Protein AF-A0A2N0PS61-F1 (afdb_monomer)

Structure (mmCIF, N/CA/C/O backbone):
data_AF-A0A2N0PS61-F1
#
_entry.id   AF-A0A2N0PS61-F1
#
loop_
_atom_site.group_PDB
_atom_site.id
_atom_site.type_symbol
_atom_site.label_atom_id
_atom_site.label_alt_id
_atom_site.label_comp_id
_atom_site.label_asym_id
_atom_site.label_entity_id
_atom_site.label_seq_id
_atom_site.pdbx_PDB_ins_code
_atom_site.Cartn_x
_atom_site.Cartn_y
_atom_site.Cartn_z
_atom_site.occupancy
_atom_site.B_iso_or_equiv
_atom_site.auth_seq_id
_atom_site.auth_comp_id
_atom_site.auth_asym_id
_atom_site.auth_atom_id
_atom_site.pdbx_PDB_model_num
ATOM 1 N N . ASN A 1 1 ? 17.800 32.903 -71.560 1.00 36.50 1 ASN A N 1
ATOM 2 C CA . ASN A 1 1 ? 17.646 31.641 -70.804 1.00 36.50 1 ASN A CA 1
ATOM 3 C C . ASN A 1 1 ? 17.093 31.991 -69.432 1.00 36.50 1 ASN A C 1
ATOM 5 O O . ASN A 1 1 ? 17.845 32.400 -68.563 1.00 36.50 1 ASN A O 1
ATOM 9 N N . GLU A 1 2 ? 15.787 32.247 -69.338 1.00 34.91 2 GLU A N 1
ATOM 10 C CA . GLU A 1 2 ? 14.720 31.239 -69.141 1.00 34.91 2 GLU A CA 1
ATOM 11 C C . GLU A 1 2 ? 14.831 30.586 -67.753 1.00 34.91 2 GLU A C 1
ATOM 13 O O . GLU A 1 2 ? 15.779 29.867 -67.477 1.00 34.91 2 GLU A O 1
ATOM 18 N N . ASN A 1 3 ? 14.054 31.052 -66.771 1.00 34.84 3 ASN A N 1
ATOM 19 C CA . ASN A 1 3 ? 12.651 30.718 -66.453 1.00 34.84 3 ASN A CA 1
ATOM 20 C C . ASN A 1 3 ? 12.534 29.527 -65.489 1.00 34.84 3 ASN A C 1
ATOM 22 O O . ASN A 1 3 ? 12.960 28.422 -65.799 1.00 34.84 3 ASN A O 1
ATOM 26 N N . GLY A 1 4 ? 11.877 29.745 -64.339 1.00 33.12 4 GLY A N 1
ATOM 27 C CA . GLY A 1 4 ? 11.537 28.645 -63.432 1.00 33.12 4 GLY A CA 1
ATOM 28 C C . GLY A 1 4 ? 10.991 28.990 -62.042 1.00 33.12 4 GLY A C 1
ATOM 29 O O . GLY A 1 4 ? 11.374 28.341 -61.077 1.00 33.12 4 GLY A O 1
ATOM 30 N N . LYS A 1 5 ? 10.080 29.965 -61.891 1.00 44.09 5 LYS A N 1
ATOM 31 C CA . LYS A 1 5 ? 9.207 30.039 -60.697 1.00 44.09 5 LYS A CA 1
ATOM 32 C C . LYS A 1 5 ? 8.202 28.880 -60.734 1.00 44.09 5 LYS A C 1
ATOM 34 O O . LYS A 1 5 ? 7.426 28.822 -61.682 1.00 44.09 5 LYS A O 1
ATOM 39 N N . LYS A 1 6 ? 8.088 28.086 -59.661 1.00 39.78 6 LYS A N 1
ATOM 40 C CA . LYS A 1 6 ? 6.808 27.478 -59.235 1.00 39.78 6 LYS A CA 1
ATOM 41 C C . LYS A 1 6 ? 6.692 27.448 -57.710 1.00 39.78 6 LYS A C 1
ATOM 43 O O . LYS A 1 6 ? 7.312 26.646 -57.024 1.00 39.78 6 LYS A O 1
ATOM 48 N N . GLN A 1 7 ? 5.843 28.340 -57.204 1.00 42.97 7 GLN A N 1
ATOM 49 C CA . GLN A 1 7 ? 5.116 28.148 -55.953 1.00 42.97 7 GLN A CA 1
ATOM 50 C C . GLN A 1 7 ? 4.183 26.935 -56.098 1.00 42.97 7 GLN A C 1
ATOM 52 O O . GLN A 1 7 ? 3.586 26.753 -57.156 1.00 42.97 7 GLN A O 1
ATOM 57 N N . SER A 1 8 ? 3.998 26.159 -55.031 1.00 34.16 8 SER A N 1
ATOM 58 C CA . SER A 1 8 ? 2.686 25.744 -54.495 1.00 34.16 8 SER A CA 1
ATOM 59 C C . SER A 1 8 ? 2.826 24.463 -53.678 1.00 34.16 8 SER A C 1
ATOM 61 O O . SER A 1 8 ? 3.272 23.423 -54.145 1.00 34.16 8 SER A O 1
ATOM 63 N N . GLY A 1 9 ? 2.440 24.566 -52.412 1.00 32.22 9 GLY A N 1
ATOM 64 C CA . GLY A 1 9 ? 2.460 23.446 -51.486 1.00 32.22 9 GLY A CA 1
ATOM 65 C C . GLY A 1 9 ? 2.005 23.815 -50.083 1.00 32.22 9 GLY A C 1
ATOM 66 O O . GLY A 1 9 ? 2.448 23.201 -49.122 1.00 32.22 9 GLY A O 1
ATOM 67 N N . LYS A 1 10 ? 1.107 24.803 -49.935 1.00 44.25 10 LYS A N 1
ATOM 68 C CA . LYS A 1 10 ? 0.240 24.834 -48.754 1.00 44.25 10 LYS A CA 1
ATOM 69 C C . LYS A 1 10 ? -0.606 23.561 -48.807 1.00 44.25 10 LYS A C 1
ATOM 71 O O . LYS A 1 10 ? -1.610 23.524 -49.507 1.00 44.25 10 LYS A O 1
ATOM 76 N N . ARG A 1 11 ? -0.237 22.547 -48.031 1.00 41.34 11 ARG A N 1
ATOM 77 C CA . ARG A 1 11 ? -1.232 21.681 -47.401 1.00 41.34 11 ARG A CA 1
ATOM 78 C C . ARG A 1 11 ? -1.297 22.070 -45.936 1.00 41.34 11 ARG A C 1
ATOM 80 O O . ARG A 1 11 ? -0.552 21.573 -45.103 1.00 41.34 11 ARG A O 1
ATOM 87 N N . LYS A 1 12 ? -2.224 22.984 -45.643 1.00 48.66 12 LYS A N 1
ATOM 88 C CA . LYS A 1 12 ? -2.985 22.874 -44.405 1.00 48.66 12 LYS A CA 1
ATOM 89 C C . LYS A 1 12 ? -3.780 21.576 -44.539 1.00 48.66 12 LYS A C 1
ATOM 91 O O . LYS A 1 12 ? -4.750 21.544 -45.287 1.00 48.66 12 LYS A O 1
ATOM 96 N N . VAL A 1 13 ? -3.352 20.520 -43.862 1.00 37.44 13 VAL A N 1
ATOM 97 C CA . VAL A 1 13 ? -4.312 19.557 -43.328 1.00 37.44 13 VAL A CA 1
ATOM 98 C C . VAL A 1 13 ? -4.391 19.897 -41.858 1.00 37.44 13 VAL A C 1
ATOM 100 O O . VAL A 1 13 ? -3.500 19.597 -41.069 1.00 37.44 13 VAL A O 1
ATOM 103 N N . SER A 1 14 ? -5.419 20.677 -41.553 1.00 46.84 14 SER A N 1
ATOM 104 C CA . SER A 1 14 ? -5.919 20.866 -40.211 1.00 46.84 14 SER A CA 1
ATOM 105 C C . SER A 1 14 ? -6.265 19.492 -39.659 1.00 46.84 14 SER A C 1
ATOM 107 O O . SER A 1 14 ? -7.338 18.971 -39.931 1.00 46.84 14 SER A O 1
ATOM 109 N N . GLU A 1 15 ? -5.381 18.915 -38.867 1.00 36.50 15 GLU A N 1
ATOM 110 C CA . GLU A 1 15 ? -5.852 18.115 -37.758 1.00 36.50 15 GLU A CA 1
ATOM 111 C C . GLU A 1 15 ? -5.516 18.945 -36.541 1.00 36.50 15 GLU A C 1
ATOM 113 O O . GLU A 1 15 ? -4.374 19.018 -36.087 1.00 36.50 15 GLU A O 1
ATOM 118 N N . LEU A 1 16 ? -6.526 19.699 -36.108 1.00 41.91 16 LEU A N 1
ATOM 119 C CA . LEU A 1 16 ? -6.642 20.144 -34.737 1.00 41.91 16 LEU A CA 1
ATOM 120 C C . LEU A 1 16 ? -6.293 18.931 -33.878 1.00 41.91 16 LEU A C 1
ATOM 122 O O . LEU A 1 16 ? -7.159 18.122 -33.557 1.00 41.91 16 LEU A O 1
ATOM 126 N N . GLN A 1 17 ? -5.028 18.800 -33.483 1.00 45.12 17 GLN A N 1
ATOM 127 C CA . GLN A 1 17 ? -4.713 18.088 -32.269 1.00 45.12 17 GLN A CA 1
ATOM 128 C C . GLN A 1 17 ? -5.250 18.998 -31.183 1.00 45.12 17 GLN A C 1
ATOM 130 O O . GLN A 1 17 ? -4.535 19.774 -30.556 1.00 45.12 17 GLN A O 1
ATOM 135 N N . PHE A 1 18 ? -6.569 18.924 -31.012 1.00 38.56 18 PHE A N 1
ATOM 136 C CA . PHE A 1 18 ? -7.201 19.067 -29.734 1.00 38.56 18 PHE A CA 1
ATOM 137 C C . PHE A 1 18 ? -6.407 18.094 -28.869 1.00 38.56 18 PHE A C 1
ATOM 139 O O . PHE A 1 18 ? -6.659 16.888 -28.855 1.00 38.56 18 PHE A O 1
ATOM 146 N N . THR A 1 19 ? -5.326 18.580 -28.253 1.00 50.41 19 THR A N 1
ATOM 147 C CA . THR A 1 19 ? -4.630 17.883 -27.186 1.00 50.41 19 THR A CA 1
ATOM 148 C C . THR A 1 19 ? -5.626 17.892 -26.055 1.00 50.41 19 THR A C 1
ATOM 150 O O . THR A 1 19 ? -5.555 18.713 -25.147 1.00 50.41 19 THR A O 1
ATOM 153 N N . GLU A 1 20 ? -6.634 17.034 -26.199 1.00 59.78 20 GLU A N 1
ATOM 154 C CA . GLU A 1 20 ? -7.726 16.890 -25.277 1.00 59.78 20 GLU A CA 1
ATOM 155 C C . GLU A 1 20 ? -7.055 16.669 -23.939 1.00 59.78 20 GLU A C 1
ATOM 157 O O . GLU A 1 20 ? -6.213 15.772 -23.785 1.00 59.78 20 GLU A O 1
ATOM 162 N N . ARG A 1 21 ? -7.299 17.581 -23.012 1.00 78.69 21 ARG A N 1
ATOM 163 C CA . ARG A 1 21 ? -6.681 17.502 -21.703 1.00 78.69 21 ARG A CA 1
ATOM 164 C C . ARG A 1 21 ? -7.018 16.126 -21.124 1.00 78.69 21 ARG A C 1
ATOM 166 O O . ARG A 1 21 ? -8.123 15.627 -21.315 1.00 78.69 21 ARG A O 1
ATOM 173 N N . TRP A 1 22 ? -6.038 15.470 -20.503 1.00 90.00 22 TRP A N 1
ATOM 174 C CA . TRP A 1 22 ? -6.288 14.180 -19.860 1.00 90.00 22 TRP A CA 1
ATOM 175 C C . TRP A 1 22 ? -7.386 14.370 -18.816 1.00 90.00 22 TRP A C 1
ATOM 177 O O . TRP A 1 22 ? -7.187 15.143 -17.880 1.00 90.00 22 TRP A O 1
ATOM 187 N N . SER A 1 23 ? -8.524 13.709 -19.020 1.00 90.75 23 SER A N 1
ATOM 188 C CA . SER A 1 23 ? -9.575 13.612 -18.016 1.00 90.75 23 SER A CA 1
ATOM 189 C C . SER A 1 23 ? -9.212 12.544 -16.990 1.00 90.75 23 SER A C 1
ATOM 191 O O . SER A 1 23 ? -8.389 11.656 -17.262 1.00 90.75 23 SER A O 1
ATOM 193 N N . ASP A 1 24 ? -9.832 12.634 -15.820 1.00 89.19 24 ASP A N 1
ATOM 194 C CA . ASP A 1 24 ? -9.655 11.647 -14.759 1.00 89.19 24 ASP A CA 1
ATOM 195 C C . ASP A 1 24 ? -10.166 10.283 -15.232 1.00 89.19 24 ASP A C 1
ATOM 197 O O . ASP A 1 24 ? -9.403 9.330 -15.229 1.00 89.19 24 ASP A O 1
ATOM 201 N N . GLU A 1 25 ? -11.327 10.230 -15.890 1.00 91.69 25 GLU A N 1
ATOM 202 C CA . GLU A 1 25 ? -11.871 8.998 -16.484 1.00 91.69 25 GLU A CA 1
ATOM 203 C C . GLU A 1 25 ? -10.906 8.308 -17.474 1.00 91.69 25 GLU A C 1
ATOM 205 O O . GLU A 1 25 ? -10.744 7.087 -17.472 1.00 91.69 25 GLU A O 1
ATOM 210 N N . LYS A 1 26 ? -10.225 9.078 -18.337 1.00 90.88 26 LYS A N 1
ATOM 211 C CA . LYS A 1 26 ? -9.212 8.524 -19.258 1.00 90.88 26 LYS A CA 1
ATOM 212 C C . LYS A 1 26 ? -7.954 8.086 -18.517 1.00 90.88 26 LYS A C 1
ATOM 214 O O . LYS A 1 26 ? -7.254 7.192 -18.983 1.00 90.88 26 LYS A O 1
ATOM 219 N N . THR A 1 27 ? -7.642 8.738 -17.402 1.00 92.19 27 THR A N 1
ATOM 220 C CA . THR A 1 27 ? -6.523 8.355 -16.542 1.00 92.19 27 THR A CA 1
ATOM 221 C C . THR A 1 27 ? -6.843 7.062 -15.797 1.00 92.19 27 THR A C 1
ATOM 223 O O . THR A 1 27 ? -5.993 6.181 -15.773 1.00 92.19 27 THR A O 1
ATOM 226 N N . ASP A 1 28 ? -8.067 6.896 -15.309 1.00 93.00 28 ASP A N 1
ATOM 227 C CA . ASP A 1 28 ? -8.512 5.689 -14.613 1.00 93.00 28 ASP A CA 1
ATOM 228 C C . ASP A 1 28 ? -8.540 4.493 -15.564 1.00 93.00 28 ASP A C 1
ATOM 230 O O . ASP A 1 28 ? -7.906 3.480 -15.295 1.00 93.00 28 ASP A O 1
ATOM 234 N N . LYS A 1 29 ? -9.130 4.648 -16.758 1.00 93.44 29 LYS A N 1
ATOM 235 C CA . LYS A 1 29 ? -9.103 3.615 -17.813 1.00 93.44 29 LYS A CA 1
ATOM 236 C C . LYS A 1 29 ? -7.683 3.194 -18.197 1.00 93.44 29 LYS A C 1
ATOM 238 O O . LYS A 1 29 ? -7.433 2.022 -18.473 1.00 93.44 29 LYS A O 1
ATOM 243 N N . LEU A 1 30 ? -6.751 4.151 -18.237 1.00 93.88 30 LEU A N 1
ATOM 244 C CA . LEU A 1 30 ? -5.338 3.865 -18.477 1.00 93.88 30 LEU A CA 1
ATOM 245 C C . LEU A 1 30 ? -4.747 3.029 -17.336 1.00 93.88 30 LEU A C 1
ATOM 247 O O . LEU A 1 30 ? -4.048 2.059 -17.611 1.00 93.88 30 LEU A O 1
ATOM 251 N N . LEU A 1 31 ? -4.996 3.416 -16.085 1.00 93.44 31 LEU A N 1
ATOM 252 C CA . LEU A 1 31 ? -4.457 2.733 -14.911 1.00 93.44 31 LEU A CA 1
ATOM 253 C C . LEU A 1 31 ? -5.008 1.310 -14.787 1.00 93.44 31 LEU A C 1
ATOM 255 O O . LEU A 1 31 ? -4.201 0.392 -14.691 1.00 93.44 31 LEU A O 1
ATOM 259 N N . SER A 1 32 ? -6.324 1.117 -14.920 1.00 92.69 32 SER A N 1
ATOM 260 C CA . SER A 1 32 ? -6.950 -0.212 -14.865 1.00 92.69 32 SER A CA 1
ATOM 261 C C . SER A 1 32 ? -6.377 -1.156 -15.921 1.00 92.69 32 SER A C 1
ATOM 263 O O . SER A 1 32 ? -5.966 -2.267 -15.610 1.00 92.69 32 SER A O 1
ATOM 265 N N . TYR A 1 33 ? -6.231 -0.698 -17.170 1.00 93.06 33 TYR A N 1
ATOM 266 C CA . TYR A 1 33 ? -5.656 -1.552 -18.212 1.00 93.06 33 TYR A CA 1
ATOM 267 C C . TYR A 1 33 ? -4.187 -1.907 -17.940 1.00 93.06 33 TYR A C 1
ATOM 269 O O . TYR A 1 33 ? -3.747 -3.012 -18.259 1.00 93.06 33 TYR A O 1
ATOM 277 N N . LEU A 1 34 ? -3.398 -0.970 -17.401 1.00 91.00 34 LEU A N 1
ATOM 278 C CA . LEU A 1 34 ? -1.996 -1.226 -17.059 1.00 91.00 34 LEU A CA 1
ATOM 279 C C . LEU A 1 34 ? -1.862 -2.201 -15.886 1.00 91.00 34 LEU A C 1
ATOM 281 O O . LEU A 1 34 ? -0.919 -2.989 -15.886 1.00 91.00 34 LEU A O 1
ATOM 285 N N . GLU A 1 35 ? -2.785 -2.145 -14.930 1.00 90.12 35 GLU A N 1
ATOM 286 C CA . GLU A 1 35 ? -2.886 -3.082 -13.813 1.00 90.12 35 GLU A CA 1
ATOM 287 C C . GLU A 1 35 ? -3.214 -4.493 -14.322 1.00 90.12 35 GLU A C 1
ATOM 289 O O . GLU A 1 35 ? -2.422 -5.414 -14.119 1.00 90.12 35 GLU A O 1
ATOM 294 N N . ASP A 1 36 ? -4.262 -4.630 -15.139 1.00 90.00 36 ASP A N 1
ATOM 295 C CA . ASP A 1 36 ? -4.690 -5.908 -15.731 1.00 90.00 36 ASP A CA 1
ATOM 296 C C . ASP A 1 36 ? -3.644 -6.530 -16.679 1.00 90.00 36 ASP A C 1
ATOM 298 O O . ASP A 1 36 ? -3.652 -7.731 -16.948 1.00 90.00 36 ASP A O 1
ATOM 302 N N . ASN A 1 37 ? -2.735 -5.718 -17.231 1.00 87.81 37 ASN A N 1
ATOM 303 C CA . ASN A 1 37 ? -1.724 -6.148 -18.204 1.00 87.81 37 ASN A CA 1
ATOM 304 C C . ASN A 1 37 ? -0.284 -5.979 -17.694 1.00 87.81 37 ASN A C 1
ATOM 306 O O . ASN A 1 37 ? 0.658 -5.931 -18.499 1.00 87.81 37 ASN A O 1
ATOM 310 N N . TYR A 1 38 ? -0.091 -5.910 -16.374 1.00 84.44 38 TYR A N 1
ATOM 311 C CA . TYR A 1 38 ? 1.208 -5.638 -15.758 1.00 84.44 38 TYR A CA 1
ATOM 312 C C . TYR A 1 38 ? 2.306 -6.628 -16.182 1.00 84.44 38 TYR A C 1
ATOM 314 O O . TYR A 1 38 ? 3.427 -6.228 -16.511 1.00 84.44 38 TYR A O 1
ATOM 322 N N . GLU A 1 39 ? 1.988 -7.919 -16.278 1.00 83.31 39 GLU A N 1
ATOM 323 C CA . GLU A 1 39 ? 2.951 -8.951 -16.685 1.00 83.31 39 GLU A CA 1
ATOM 324 C C . GLU A 1 39 ? 3.526 -8.706 -18.090 1.00 83.31 39 GLU A C 1
ATOM 326 O O . GLU A 1 39 ? 4.724 -8.882 -18.329 1.00 83.31 39 GLU A O 1
ATOM 331 N N . LYS A 1 40 ? 2.705 -8.213 -19.027 1.00 81.06 40 LYS A N 1
ATOM 332 C CA . LYS A 1 40 ? 3.145 -7.897 -20.398 1.00 81.06 40 LYS A CA 1
ATOM 333 C C . LYS A 1 40 ? 4.122 -6.717 -20.421 1.00 81.06 40 LYS A C 1
ATOM 335 O O . LYS A 1 40 ? 5.008 -6.670 -21.279 1.00 81.06 40 LYS A O 1
ATOM 340 N N . LEU A 1 41 ? 3.989 -5.779 -19.478 1.00 78.19 41 LEU A N 1
ATOM 341 C CA . LEU A 1 41 ? 4.932 -4.671 -19.300 1.00 78.19 41 LEU A CA 1
ATOM 342 C C . LEU A 1 41 ? 6.279 -5.157 -18.750 1.00 78.19 41 LEU A C 1
ATOM 344 O O . LEU A 1 41 ? 7.315 -4.641 -19.178 1.00 78.19 41 LEU A O 1
ATOM 348 N N . GLN A 1 42 ? 6.275 -6.164 -17.867 1.00 76.12 42 GLN A N 1
ATOM 349 C CA . GLN A 1 42 ? 7.491 -6.777 -17.313 1.00 76.12 42 GLN A CA 1
ATOM 350 C C . GLN A 1 42 ? 8.268 -7.598 -18.349 1.00 76.12 42 GLN A C 1
ATOM 352 O O . GLN A 1 42 ? 9.496 -7.573 -18.364 1.00 76.12 42 GLN A O 1
ATOM 357 N N . GLN A 1 43 ? 7.578 -8.234 -19.298 1.00 80.50 43 GLN A N 1
ATOM 358 C CA . GLN A 1 43 ? 8.191 -9.003 -20.394 1.00 80.50 43 GLN A CA 1
ATOM 359 C C . GLN A 1 43 ? 8.905 -8.141 -21.463 1.00 80.50 43 GLN A C 1
ATOM 361 O O . GLN A 1 43 ? 9.241 -8.632 -22.539 1.00 80.50 43 GLN A O 1
ATOM 366 N N . GLY A 1 44 ? 9.102 -6.838 -21.225 1.00 75.00 44 GLY A N 1
ATOM 367 C CA . GLY A 1 44 ? 9.789 -5.931 -22.154 1.00 75.00 44 GLY A CA 1
ATOM 368 C C . GLY A 1 44 ? 8.950 -5.481 -23.358 1.00 75.00 44 GLY A C 1
ATOM 369 O O . GLY A 1 44 ? 9.431 -4.718 -24.195 1.00 75.00 44 GLY A O 1
ATOM 370 N N . LYS A 1 45 ? 7.670 -5.863 -23.439 1.00 81.88 45 LYS A N 1
ATOM 371 C CA . LYS A 1 45 ? 6.767 -5.545 -24.563 1.00 81.88 45 LYS A CA 1
ATOM 372 C C . LYS A 1 45 ? 6.041 -4.200 -24.391 1.00 81.88 45 LYS A C 1
ATOM 374 O O . LYS A 1 45 ? 4.901 -4.039 -24.826 1.00 81.88 45 LYS A O 1
ATOM 379 N N . LYS A 1 46 ? 6.708 -3.198 -23.798 1.00 85.56 46 LYS A N 1
ATOM 380 C CA . LYS A 1 46 ? 6.121 -1.879 -23.468 1.00 85.56 46 LYS A CA 1
ATOM 381 C C . L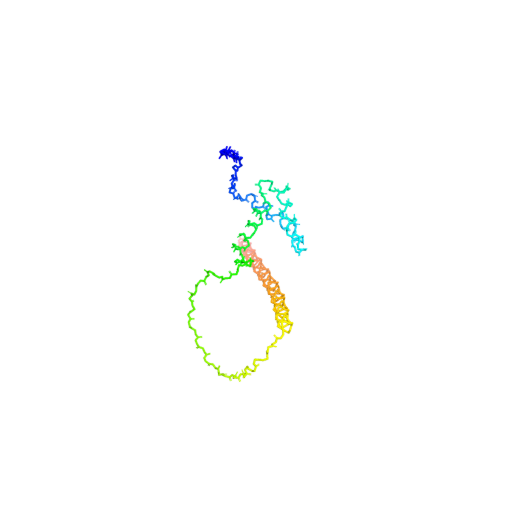YS A 1 46 ? 5.464 -1.195 -24.680 1.00 85.56 46 LYS A C 1
ATOM 383 O O . LYS A 1 46 ? 4.372 -0.648 -24.565 1.00 85.56 46 LYS A O 1
ATOM 388 N N . ALA A 1 47 ? 6.097 -1.257 -25.855 1.00 86.50 47 ALA A N 1
ATOM 389 C CA . ALA A 1 47 ? 5.575 -0.634 -27.075 1.00 86.50 47 ALA A CA 1
ATOM 390 C C . ALA A 1 47 ? 4.242 -1.248 -27.544 1.00 86.50 47 ALA A C 1
ATOM 392 O O . ALA A 1 47 ? 3.331 -0.515 -27.925 1.00 86.50 47 ALA A O 1
ATOM 393 N N . ALA A 1 48 ? 4.108 -2.575 -27.465 1.00 88.62 48 ALA A N 1
ATOM 394 C CA . ALA A 1 48 ? 2.878 -3.272 -27.833 1.00 88.62 48 ALA A CA 1
ATOM 395 C C . ALA A 1 48 ? 1.720 -2.902 -26.894 1.00 88.62 48 ALA A C 1
ATOM 397 O O . ALA A 1 48 ? 0.604 -2.670 -27.355 1.00 88.62 48 ALA A O 1
ATOM 398 N N . VAL A 1 49 ? 2.001 -2.758 -25.595 1.00 88.56 49 VAL A N 1
ATOM 399 C CA . VAL A 1 49 ? 1.007 -2.334 -24.599 1.00 88.56 49 VAL A CA 1
ATOM 400 C C . VAL A 1 49 ? 0.508 -0.915 -24.887 1.00 88.56 49 VAL A C 1
ATOM 402 O O . VAL A 1 49 ? -0.697 -0.692 -24.935 1.00 88.56 49 VAL A O 1
ATOM 405 N N . TYR A 1 50 ? 1.399 0.042 -25.174 1.00 92.94 50 TYR A N 1
ATOM 406 C CA . TYR A 1 50 ? 0.974 1.410 -25.509 1.00 92.94 50 TYR A CA 1
ATOM 407 C C . TYR A 1 50 ? 0.162 1.490 -26.802 1.00 92.94 50 TYR A C 1
ATOM 409 O O . TYR A 1 50 ? -0.758 2.303 -26.893 1.00 92.94 50 TYR A O 1
ATOM 417 N N . ASN A 1 51 ? 0.488 0.659 -27.793 1.00 91.12 51 ASN A N 1
ATOM 418 C CA . ASN A 1 51 ? -0.296 0.568 -29.020 1.00 91.12 51 ASN A CA 1
ATOM 419 C C . ASN A 1 51 ? -1.685 -0.019 -28.746 1.00 91.12 51 ASN A C 1
ATOM 421 O O . ASN A 1 51 ? -2.662 0.575 -29.178 1.00 91.12 51 ASN A O 1
ATOM 425 N N . SER A 1 52 ? -1.778 -1.088 -27.951 1.00 91.19 52 SER A N 1
ATOM 426 C CA . SER A 1 52 ? -3.060 -1.715 -27.586 1.00 91.19 52 SER A CA 1
ATOM 427 C C . SER A 1 52 ? -3.970 -0.736 -26.836 1.00 91.19 52 SER A C 1
ATOM 429 O O . SER A 1 52 ? -5.138 -0.574 -27.175 1.00 91.19 52 SER A O 1
ATOM 431 N N . ILE A 1 53 ? -3.418 0.033 -25.888 1.00 91.50 53 ILE A N 1
ATOM 432 C CA . ILE A 1 53 ? -4.170 1.085 -25.184 1.00 91.50 53 ILE A CA 1
ATOM 433 C C . ILE A 1 53 ? -4.650 2.162 -26.167 1.00 91.50 53 ILE A C 1
ATOM 435 O O . ILE A 1 53 ? -5.768 2.655 -26.041 1.00 91.50 53 ILE A O 1
ATOM 439 N N . SER A 1 54 ? -3.830 2.521 -27.157 1.00 93.12 54 SER A N 1
ATOM 440 C CA . SER A 1 54 ? -4.178 3.520 -28.173 1.00 93.12 54 SER A CA 1
ATOM 441 C C . SER A 1 54 ? -5.289 3.047 -29.109 1.00 93.12 54 SER A C 1
ATOM 443 O O . SER A 1 54 ? -6.105 3.859 -29.528 1.00 93.12 54 SER A O 1
ATOM 445 N N . THR A 1 55 ? -5.353 1.754 -29.430 1.00 90.81 55 THR A N 1
ATOM 446 C CA . THR A 1 55 ? -6.310 1.206 -30.403 1.00 90.81 55 THR A CA 1
ATOM 447 C C . THR A 1 55 ? -7.591 0.672 -29.769 1.00 90.81 55 THR A C 1
ATOM 449 O O . THR A 1 55 ? -8.653 0.749 -30.385 1.00 90.81 55 THR A O 1
ATOM 452 N N . GLU A 1 56 ? -7.522 0.148 -28.546 1.00 89.56 56 GLU A N 1
ATOM 453 C CA . GLU A 1 56 ? -8.628 -0.582 -27.914 1.00 89.56 56 GLU A CA 1
ATOM 454 C C . GLU A 1 56 ? -9.270 0.201 -26.763 1.00 89.56 56 GLU A C 1
ATOM 456 O O . GLU A 1 56 ? -10.493 0.201 -26.641 1.00 89.56 56 GLU A O 1
ATOM 461 N N . VAL A 1 57 ? -8.473 0.925 -25.966 1.00 90.19 57 VAL A N 1
ATOM 462 C CA . VAL A 1 57 ? -8.921 1.512 -24.686 1.00 90.19 57 VAL A CA 1
ATOM 463 C C . VAL A 1 57 ? -9.193 3.012 -24.799 1.00 90.19 57 VAL A C 1
ATOM 465 O O . VAL A 1 57 ? -10.276 3.493 -24.470 1.00 90.19 57 VAL A O 1
ATOM 468 N N . ILE A 1 58 ? -8.213 3.777 -25.281 1.00 90.94 58 ILE A N 1
ATOM 469 C CA . ILE A 1 58 ? -8.257 5.239 -25.375 1.00 90.94 58 ILE A CA 1
ATOM 470 C C . ILE A 1 58 ? -7.966 5.645 -26.817 1.00 90.94 58 ILE A C 1
ATOM 472 O O . ILE A 1 58 ? -6.936 6.243 -27.124 1.00 90.94 58 ILE A O 1
ATOM 476 N N . LYS A 1 59 ? -8.933 5.364 -27.696 1.00 90.75 59 LYS A N 1
ATOM 477 C CA . LYS A 1 59 ? -8.872 5.626 -29.148 1.00 90.75 59 LYS A CA 1
ATOM 478 C C . LYS A 1 59 ? -8.568 7.083 -29.509 1.00 90.75 59 LYS A C 1
ATOM 480 O O . LYS A 1 59 ? -8.038 7.370 -30.574 1.00 90.75 59 LYS A O 1
ATOM 485 N N . THR A 1 60 ? -8.856 8.014 -28.599 1.00 88.31 60 THR A N 1
ATOM 486 C CA . THR A 1 60 ? -8.569 9.450 -28.748 1.00 88.31 60 THR A CA 1
ATOM 487 C C . THR A 1 60 ? -7.117 9.829 -28.421 1.00 88.31 60 THR A C 1
ATOM 489 O O . THR A 1 60 ? -6.766 11.008 -28.458 1.00 88.31 60 THR A O 1
ATOM 492 N N . LYS A 1 61 ? -6.274 8.883 -27.986 1.00 88.62 61 LYS A N 1
ATOM 493 C CA . LYS A 1 61 ? -4.878 9.123 -27.603 1.00 88.62 61 LYS A CA 1
ATOM 494 C C . LYS A 1 61 ? -3.951 8.217 -28.388 1.00 88.62 61 LYS A C 1
ATOM 496 O O . LYS A 1 61 ? -4.165 7.017 -28.479 1.00 88.62 61 LYS A O 1
ATOM 501 N N . THR A 1 62 ? -2.873 8.801 -28.900 1.00 92.25 62 THR A N 1
ATOM 502 C CA . THR A 1 62 ? -1.800 8.057 -29.561 1.00 92.25 62 THR A CA 1
ATOM 503 C C . THR A 1 62 ? -0.963 7.288 -28.541 1.00 92.25 62 THR A C 1
ATOM 505 O O . THR A 1 62 ? -0.839 7.703 -27.383 1.00 92.25 62 THR A O 1
ATOM 508 N N . SER A 1 63 ? -0.311 6.210 -28.976 1.00 90.12 63 SER A N 1
ATOM 509 C CA . SER A 1 63 ? 0.600 5.424 -28.131 1.00 90.12 63 SER A CA 1
ATOM 510 C C . SER A 1 63 ? 1.730 6.270 -27.530 1.00 90.12 63 SER A C 1
ATOM 512 O O . SER A 1 63 ? 2.093 6.093 -26.367 1.00 90.12 63 SER A O 1
ATOM 514 N N . ALA A 1 64 ? 2.223 7.270 -28.267 1.00 88.50 64 ALA A N 1
ATOM 515 C CA . ALA A 1 64 ? 3.182 8.254 -27.765 1.00 88.50 64 ALA A CA 1
ATOM 516 C C . ALA A 1 64 ? 2.602 9.123 -26.630 1.00 88.50 64 ALA A C 1
ATOM 518 O O . ALA A 1 64 ? 3.276 9.364 -25.625 1.00 88.50 64 ALA A O 1
ATOM 519 N N . SER A 1 65 ? 1.342 9.561 -26.752 1.00 91.62 65 SER A N 1
ATOM 520 C CA . SER A 1 65 ? 0.650 10.328 -25.707 1.00 91.62 65 SER A CA 1
ATOM 521 C C . SER A 1 65 ? 0.440 9.498 -24.438 1.00 91.62 65 SER A C 1
ATOM 523 O O . SER A 1 65 ? 0.674 9.991 -23.331 1.00 91.62 65 SER A O 1
ATOM 525 N N . ILE A 1 66 ? 0.066 8.225 -24.604 1.00 93.06 66 ILE A N 1
ATOM 526 C CA . ILE A 1 66 ? -0.093 7.246 -23.521 1.00 93.06 66 ILE A CA 1
ATOM 527 C C . ILE A 1 66 ? 1.240 7.022 -22.805 1.00 93.06 66 ILE A C 1
ATOM 529 O O . ILE A 1 66 ? 1.315 7.213 -21.592 1.00 93.06 66 ILE A O 1
ATOM 533 N N . LYS A 1 67 ? 2.318 6.733 -23.547 1.00 92.44 67 LYS A N 1
ATOM 534 C CA . LYS A 1 67 ? 3.672 6.592 -22.989 1.00 92.44 67 LYS A CA 1
ATOM 535 C C . LYS A 1 67 ? 4.069 7.817 -22.160 1.00 92.44 67 LYS A C 1
ATOM 537 O O . LYS A 1 67 ? 4.499 7.679 -21.017 1.00 92.44 67 LYS A O 1
ATOM 542 N N . GLY A 1 68 ? 3.876 9.020 -22.706 1.00 90.31 68 GLY A N 1
ATOM 543 C CA . GLY A 1 68 ? 4.197 10.265 -22.005 1.00 90.31 68 GLY A CA 1
ATOM 544 C C . GLY A 1 68 ? 3.339 10.503 -20.757 1.00 90.31 68 GLY A C 1
ATOM 545 O O . GLY A 1 68 ? 3.821 11.069 -19.775 1.00 90.31 68 GLY A O 1
ATOM 546 N N . ARG A 1 69 ? 2.071 10.068 -20.752 1.00 92.38 69 ARG A N 1
ATOM 547 C CA . ARG A 1 69 ? 1.209 10.140 -19.562 1.00 92.38 69 ARG A CA 1
ATOM 548 C C . ARG A 1 69 ? 1.685 9.191 -18.471 1.00 92.38 69 ARG A C 1
ATOM 550 O O . ARG A 1 69 ? 1.803 9.642 -17.337 1.00 92.38 69 ARG A O 1
ATOM 557 N N . VAL A 1 70 ? 2.012 7.946 -18.818 1.00 90.56 70 VAL A N 1
ATOM 558 C CA . VAL A 1 70 ? 2.560 6.957 -17.876 1.00 90.56 70 VAL A CA 1
ATOM 559 C C . VAL A 1 70 ? 3.849 7.475 -17.240 1.00 90.56 70 VAL A C 1
ATOM 561 O O . VAL A 1 70 ? 3.968 7.474 -16.020 1.00 90.56 70 VAL A O 1
ATOM 564 N N . GLN A 1 71 ? 4.770 8.025 -18.035 1.00 88.62 71 GLN A N 1
ATOM 565 C CA . GLN A 1 71 ? 6.005 8.620 -17.512 1.00 88.62 71 GLN A CA 1
ATOM 566 C C . GLN A 1 71 ? 5.735 9.763 -16.524 1.00 88.62 71 GLN A C 1
ATOM 568 O O . GLN A 1 71 ? 6.336 9.807 -15.456 1.00 88.62 71 GLN A O 1
ATOM 573 N N . ARG A 1 72 ? 4.797 10.670 -16.835 1.00 89.31 72 ARG A N 1
ATOM 574 C CA . ARG A 1 72 ? 4.423 11.758 -15.914 1.00 89.31 72 ARG A CA 1
ATOM 575 C C . ARG A 1 72 ? 3.794 11.249 -14.617 1.00 89.31 72 ARG A C 1
ATOM 577 O O . ARG A 1 72 ? 4.056 11.830 -13.570 1.00 89.31 72 ARG A O 1
ATOM 584 N N . LEU A 1 73 ? 2.977 10.196 -14.678 1.00 89.62 73 LEU A N 1
ATOM 585 C CA . LEU A 1 73 ? 2.380 9.580 -13.489 1.00 89.62 73 LEU A CA 1
ATOM 586 C C . LEU A 1 73 ? 3.452 8.931 -12.605 1.00 89.62 73 LEU A C 1
ATOM 588 O O . LEU A 1 73 ? 3.457 9.164 -11.402 1.00 89.62 73 LEU A O 1
ATOM 592 N N . LEU A 1 74 ? 4.409 8.216 -13.200 1.00 85.94 74 LEU A N 1
ATOM 593 C CA . LEU A 1 74 ? 5.532 7.621 -12.470 1.00 85.94 74 LEU A CA 1
ATOM 594 C C . LEU A 1 74 ? 6.420 8.678 -11.803 1.00 85.94 74 LEU A C 1
ATOM 596 O O . LEU A 1 74 ? 6.764 8.532 -10.634 1.00 85.94 74 LEU A O 1
ATOM 600 N N . VAL A 1 75 ? 6.735 9.774 -12.505 1.00 84.31 75 VAL A N 1
ATOM 601 C CA . VAL A 1 75 ? 7.467 10.910 -11.918 1.00 84.31 75 VAL A CA 1
ATOM 602 C C . VAL A 1 75 ? 6.674 11.529 -10.764 1.00 84.31 75 VAL A C 1
ATOM 604 O O . VAL A 1 75 ? 7.253 11.829 -9.727 1.00 84.31 75 VAL A O 1
ATOM 607 N N . LYS A 1 76 ? 5.356 11.712 -10.922 1.00 86.44 76 LYS A N 1
ATOM 608 C CA . LYS A 1 76 ? 4.502 12.332 -9.899 1.00 86.44 76 LYS A CA 1
ATOM 609 C C . LYS A 1 76 ? 4.381 11.476 -8.634 1.00 86.44 76 LYS A C 1
ATOM 611 O O . LYS A 1 76 ? 4.357 12.037 -7.547 1.00 86.44 76 LYS A O 1
ATOM 616 N N . ILE A 1 77 ? 4.271 10.156 -8.779 1.00 80.62 77 ILE A N 1
ATOM 617 C CA . ILE A 1 77 ? 4.037 9.234 -7.656 1.00 80.62 77 ILE A CA 1
ATOM 618 C C . ILE A 1 77 ? 5.355 8.821 -6.989 1.00 80.62 77 ILE A C 1
ATOM 620 O O . ILE A 1 77 ? 5.425 8.755 -5.768 1.00 80.62 77 ILE A O 1
ATOM 624 N N . PHE A 1 78 ? 6.404 8.560 -7.774 1.00 76.81 78 PHE A N 1
ATOM 625 C CA . PHE A 1 78 ? 7.642 7.940 -7.287 1.00 76.81 78 PHE A CA 1
ATOM 626 C C . PHE A 1 78 ? 8.896 8.812 -7.450 1.00 76.81 78 PHE A C 1
ATOM 628 O O . PHE A 1 78 ? 9.986 8.368 -7.105 1.00 76.81 78 PHE A O 1
ATOM 635 N N . GLY A 1 79 ? 8.797 10.010 -8.039 1.00 73.75 79 GLY A N 1
ATOM 636 C CA . GLY A 1 79 ? 9.965 10.852 -8.340 1.00 73.75 79 GLY A CA 1
ATOM 637 C C . GLY A 1 79 ? 10.904 10.277 -9.413 1.00 73.75 79 GLY A C 1
ATOM 638 O O . GLY A 1 79 ? 11.979 10.819 -9.655 1.00 73.75 79 GLY A O 1
ATOM 639 N N . TYR A 1 80 ? 10.517 9.183 -10.076 1.00 56.88 80 TYR A N 1
ATOM 640 C CA . TYR A 1 80 ? 11.395 8.410 -10.952 1.00 56.88 80 TYR A CA 1
ATOM 641 C C . TYR A 1 80 ? 11.526 9.057 -12.337 1.00 56.88 80 TYR A C 1
ATOM 643 O O . TYR A 1 80 ? 10.564 9.093 -13.105 1.00 56.88 80 TYR A O 1
ATOM 651 N N . ARG A 1 81 ? 12.727 9.525 -12.700 1.00 55.62 81 ARG A N 1
ATOM 652 C CA . ARG A 1 81 ? 13.075 9.837 -14.096 1.00 55.62 81 ARG A CA 1
ATOM 653 C C . ARG A 1 81 ? 13.819 8.644 -14.689 1.00 55.62 81 ARG A C 1
ATOM 655 O O . ARG A 1 81 ? 14.995 8.454 -14.404 1.00 55.62 81 ARG A O 1
ATOM 662 N N . GLU A 1 82 ? 13.157 7.851 -15.535 1.00 51.00 82 GLU A N 1
ATOM 663 C CA . GLU A 1 82 ? 13.880 6.954 -16.448 1.00 51.00 82 GLU A CA 1
ATOM 664 C C . GLU A 1 82 ? 14.740 7.836 -17.381 1.00 51.00 82 GLU A C 1
ATOM 666 O O . GLU A 1 82 ? 14.227 8.457 -18.308 1.00 51.00 82 GLU A O 1
ATOM 671 N N . ASN A 1 83 ? 16.044 7.906 -17.097 1.00 58.69 83 ASN A N 1
ATOM 672 C CA . ASN A 1 83 ? 17.135 8.316 -17.987 1.00 58.69 83 ASN A CA 1
ATOM 673 C C . ASN A 1 83 ? 17.001 9.708 -18.638 1.00 58.69 83 ASN A C 1
ATOM 675 O O . ASN A 1 83 ? 16.625 9.837 -19.803 1.00 58.69 83 ASN A O 1
ATOM 679 N N . ILE A 1 84 ? 17.436 10.748 -17.923 1.00 44.09 84 ILE A N 1
ATOM 680 C CA . ILE A 1 84 ? 17.895 12.000 -18.541 1.00 44.09 84 ILE A CA 1
ATOM 681 C C . ILE A 1 84 ? 19.346 12.208 -18.101 1.00 44.09 84 ILE A C 1
ATOM 683 O O . ILE A 1 84 ? 19.630 12.237 -16.908 1.00 44.09 84 ILE A O 1
ATOM 687 N N . ASN A 1 85 ? 20.255 12.310 -19.071 1.00 46.69 85 ASN A N 1
ATOM 688 C CA . ASN A 1 85 ? 21.651 12.679 -18.851 1.00 46.69 85 ASN A CA 1
ATOM 689 C C . ASN A 1 85 ? 21.688 14.072 -18.180 1.00 46.69 85 ASN A C 1
ATOM 691 O O . ASN A 1 85 ? 21.096 15.004 -18.736 1.00 46.69 85 ASN A O 1
ATOM 695 N N . PRO A 1 86 ? 22.306 14.243 -16.998 1.00 46.38 86 PRO A N 1
ATOM 696 C CA . PRO A 1 86 ? 22.218 15.474 -16.223 1.00 46.38 86 PRO A CA 1
ATOM 697 C C . PRO A 1 86 ? 23.227 16.504 -16.743 1.00 46.38 86 PRO A C 1
ATOM 699 O O . PRO A 1 86 ? 24.125 16.916 -16.026 1.00 46.38 86 PRO A O 1
ATOM 702 N N . SER A 1 87 ? 23.115 16.932 -18.001 1.00 50.38 87 SER A N 1
ATOM 703 C CA . SER A 1 87 ? 23.993 17.982 -18.538 1.00 50.38 87 SER A CA 1
ATOM 704 C C . SER A 1 87 ? 23.392 19.388 -18.437 1.00 50.38 87 SER A C 1
ATOM 706 O O . SER A 1 87 ? 23.846 20.279 -19.145 1.00 50.38 87 SER A O 1
ATOM 708 N N . PHE A 1 88 ? 22.356 19.605 -17.614 1.00 51.16 88 PHE A N 1
ATOM 709 C CA . PHE A 1 88 ? 21.731 20.933 -17.486 1.00 51.16 88 PHE A CA 1
ATOM 710 C C . PHE A 1 88 ? 21.225 21.313 -16.085 1.00 51.16 88 PHE A C 1
ATOM 712 O O . PHE A 1 88 ? 20.530 22.314 -15.941 1.00 51.16 88 PHE A O 1
ATOM 719 N N . LEU A 1 89 ? 21.591 20.565 -15.039 1.00 45.06 89 LEU A N 1
ATOM 720 C CA . LEU A 1 89 ? 21.448 21.038 -13.658 1.00 45.06 89 LEU A CA 1
ATOM 721 C C . LEU A 1 89 ? 22.833 21.453 -13.167 1.00 45.06 89 LEU A C 1
ATOM 723 O O . LEU A 1 89 ? 23.598 20.656 -12.637 1.00 45.06 89 LEU A O 1
ATOM 727 N N . SER A 1 90 ? 23.151 22.705 -13.490 1.00 40.53 90 SER A N 1
ATOM 728 C CA . SER A 1 90 ? 24.333 23.439 -13.055 1.00 40.53 90 SER A CA 1
ATOM 729 C C . SER A 1 90 ? 24.448 23.459 -11.528 1.00 40.53 90 SER A C 1
ATOM 731 O O . SER A 1 90 ? 23.443 23.631 -10.843 1.00 40.53 90 SER A O 1
ATOM 733 N N . ASN A 1 91 ? 25.691 23.293 -11.070 1.00 44.81 91 ASN A N 1
ATOM 734 C CA . ASN A 1 91 ? 26.266 23.501 -9.740 1.00 44.81 91 ASN A CA 1
ATOM 735 C C . ASN A 1 91 ? 25.400 24.244 -8.708 1.00 44.81 91 ASN A C 1
ATOM 737 O O . ASN A 1 91 ? 25.050 25.399 -8.924 1.00 44.81 91 ASN A O 1
ATOM 741 N N . ASP A 1 92 ? 25.255 23.640 -7.527 1.00 38.62 92 ASP A N 1
ATOM 742 C CA . ASP A 1 92 ? 25.883 24.222 -6.335 1.00 38.62 92 ASP A CA 1
ATOM 743 C C . ASP A 1 92 ? 26.209 23.112 -5.326 1.00 38.62 92 ASP A C 1
ATOM 745 O O . ASP A 1 92 ? 25.336 22.481 -4.732 1.00 38.62 92 ASP A O 1
ATOM 749 N N . SER A 1 93 ? 27.500 22.807 -5.225 1.00 42.06 93 SER A N 1
ATOM 750 C CA . SER A 1 93 ? 28.070 21.855 -4.278 1.00 42.06 93 SER A CA 1
ATOM 751 C C . SE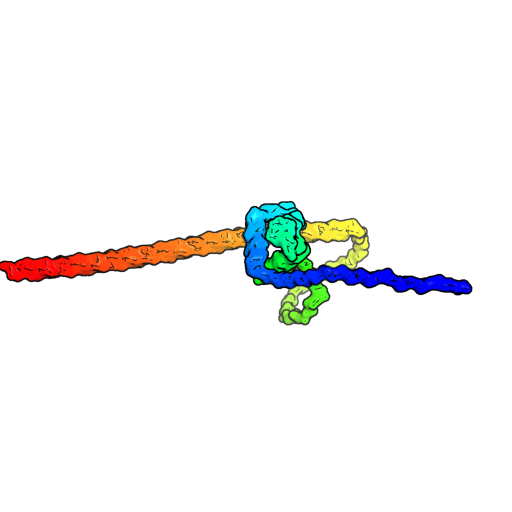R A 1 93 ? 28.518 22.649 -3.061 1.00 42.06 93 SER A C 1
ATOM 753 O O . SER A 1 93 ? 29.549 23.313 -3.125 1.00 42.06 93 SER A O 1
ATOM 755 N N . THR A 1 94 ? 27.785 22.571 -1.951 1.00 42.50 94 THR A N 1
ATOM 756 C CA . THR A 1 94 ? 28.329 22.990 -0.657 1.00 42.50 94 THR A CA 1
ATOM 757 C C . THR A 1 94 ? 29.336 21.954 -0.184 1.00 42.50 94 THR A C 1
ATOM 759 O O . THR A 1 94 ? 29.007 20.785 0.024 1.00 42.50 94 THR A O 1
ATOM 762 N N . GLU A 1 95 ? 30.565 22.440 -0.078 1.00 43.38 95 GLU A N 1
ATOM 763 C CA . GLU A 1 95 ? 31.749 21.842 0.518 1.00 43.38 95 GLU A CA 1
ATOM 764 C C . GLU A 1 95 ? 31.447 20.976 1.744 1.00 43.38 95 GLU A C 1
ATOM 766 O O . GLU A 1 95 ? 30.854 21.437 2.714 1.00 43.38 95 GLU A O 1
ATOM 771 N N . PHE A 1 96 ? 31.981 19.757 1.737 1.00 35.44 96 PHE A N 1
ATOM 772 C CA . PHE A 1 96 ? 32.676 19.231 2.906 1.00 35.44 96 PHE A CA 1
ATOM 773 C C . PHE A 1 96 ? 33.921 18.492 2.416 1.00 35.44 96 PHE A C 1
ATOM 775 O O . PHE A 1 96 ? 33.849 17.411 1.832 1.00 35.44 96 PHE A O 1
ATOM 782 N N . ILE A 1 97 ? 35.061 19.151 2.608 1.00 39.84 97 ILE A N 1
ATOM 783 C CA . ILE A 1 97 ? 36.400 18.588 2.476 1.00 39.84 97 ILE A CA 1
ATOM 784 C C . ILE A 1 97 ? 36.601 17.669 3.682 1.00 39.84 97 ILE A C 1
ATOM 786 O O . ILE A 1 97 ? 36.465 18.107 4.822 1.00 39.84 97 ILE A O 1
ATOM 790 N N . SER A 1 98 ? 36.922 16.404 3.430 1.00 38.59 98 SER A N 1
ATOM 791 C CA . SER A 1 98 ? 37.594 15.561 4.414 1.00 38.59 98 SER A CA 1
ATOM 792 C C . SER A 1 98 ? 38.812 14.968 3.724 1.00 38.59 98 SER A C 1
ATOM 794 O O . SER A 1 98 ? 38.694 14.066 2.895 1.00 38.59 98 SER A O 1
ATOM 796 N N . ASP A 1 99 ? 39.957 15.565 4.038 1.00 43.88 99 ASP A N 1
ATOM 797 C CA . ASP A 1 99 ? 41.287 15.110 3.666 1.00 43.88 99 ASP A CA 1
ATOM 798 C C . ASP A 1 99 ? 41.574 13.748 4.305 1.00 43.88 99 ASP A C 1
ATOM 800 O O . ASP A 1 99 ? 41.505 13.618 5.525 1.00 43.88 99 ASP A O 1
ATOM 804 N N . GLU A 1 100 ? 41.950 12.753 3.498 1.00 39.53 100 GLU A N 1
ATOM 805 C CA . GLU A 1 100 ? 42.882 11.713 3.940 1.00 39.53 100 GLU A CA 1
ATOM 806 C C . GLU A 1 100 ? 43.627 11.086 2.749 1.00 39.53 100 GLU A C 1
ATOM 808 O O . GLU A 1 100 ? 43.135 11.010 1.622 1.00 39.53 100 GLU A O 1
ATOM 813 N N . GLU A 1 101 ? 44.881 10.734 3.008 1.00 40.53 101 GLU A N 1
ATOM 814 C CA . GLU A 1 101 ? 46.029 10.885 2.119 1.00 40.53 101 GLU A CA 1
ATOM 815 C C . GLU A 1 101 ? 46.237 9.842 1.001 1.00 40.53 101 GLU A C 1
ATOM 817 O O . GLU A 1 101 ? 45.877 8.669 1.064 1.00 40.53 101 GLU A O 1
ATOM 822 N N . GLU A 1 102 ? 46.950 10.343 -0.014 1.00 42.72 102 GLU A N 1
ATOM 823 C CA . GLU A 1 102 ? 47.860 9.717 -0.978 1.00 42.72 102 GLU A CA 1
ATOM 824 C C . GLU A 1 102 ? 47.998 8.177 -1.043 1.00 42.72 102 GLU A C 1
ATOM 826 O O . GLU A 1 102 ? 48.646 7.539 -0.216 1.00 42.72 102 GLU A O 1
ATOM 831 N N . LYS A 1 103 ? 47.720 7.628 -2.239 1.00 38.62 103 LYS A N 1
ATOM 832 C CA . LYS A 1 103 ? 48.694 6.753 -2.923 1.00 38.62 103 LYS A CA 1
ATOM 833 C C . LYS A 1 103 ? 48.894 7.168 -4.379 1.00 38.62 103 LYS A C 1
ATOM 835 O O . LYS A 1 103 ? 48.092 6.871 -5.262 1.00 38.62 103 LYS A O 1
ATOM 840 N N . LYS A 1 104 ? 50.036 7.819 -4.628 1.00 40.72 104 LYS A N 1
ATOM 841 C CA . LYS A 1 104 ? 50.613 8.087 -5.953 1.00 40.72 104 LYS A CA 1
ATOM 842 C C . LYS A 1 104 ? 50.867 6.775 -6.702 1.00 40.72 104 LYS A C 1
ATOM 844 O O . LYS A 1 104 ? 51.918 6.156 -6.549 1.00 40.72 104 LYS A O 1
ATOM 849 N N . VAL A 1 105 ? 49.944 6.370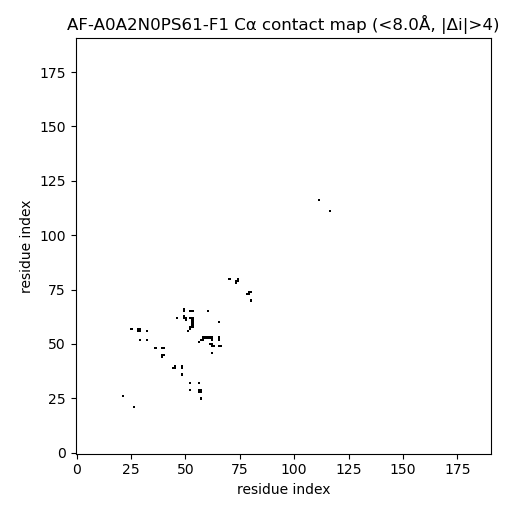 -7.572 1.00 36.88 105 VAL A N 1
ATOM 850 C CA . VAL A 1 105 ? 50.233 5.359 -8.596 1.00 36.88 105 VAL A CA 1
ATOM 851 C C . VAL A 1 105 ? 50.839 6.078 -9.799 1.00 36.88 105 VAL A C 1
ATOM 853 O O . VAL A 1 105 ? 50.163 6.807 -10.524 1.00 36.88 105 VAL A O 1
ATOM 856 N N . LYS A 1 106 ? 52.150 5.894 -9.994 1.00 38.25 106 LYS A N 1
ATOM 857 C CA . LYS A 1 106 ? 52.881 6.325 -11.191 1.00 38.25 106 LYS A CA 1
ATOM 858 C C . LYS A 1 106 ? 52.198 5.743 -12.433 1.00 38.25 106 LYS A C 1
ATOM 860 O O . LYS A 1 106 ? 52.363 4.564 -12.740 1.00 38.25 106 LYS A O 1
ATOM 865 N N . ASN A 1 107 ? 51.476 6.580 -13.175 1.00 32.59 107 ASN A N 1
ATOM 866 C CA . ASN A 1 107 ? 50.980 6.242 -14.504 1.00 32.59 107 ASN A CA 1
ATOM 867 C C . ASN A 1 107 ? 52.167 6.137 -15.471 1.00 32.59 107 ASN A C 1
ATOM 869 O O . ASN A 1 107 ? 52.541 7.097 -16.143 1.00 32.59 107 ASN A O 1
ATOM 873 N N . THR A 1 108 ? 52.745 4.941 -15.589 1.00 37.47 108 THR A N 1
ATOM 874 C CA . THR A 1 108 ? 53.358 4.554 -16.859 1.00 37.47 108 THR A CA 1
ATOM 875 C C . THR A 1 108 ? 52.214 4.445 -17.860 1.00 37.47 108 THR A C 1
ATOM 877 O O . THR A 1 108 ? 51.394 3.533 -17.800 1.00 37.47 108 THR A O 1
ATOM 880 N N . LYS A 1 109 ? 52.118 5.431 -18.758 1.00 47.12 109 LYS A N 1
ATOM 881 C CA . LYS A 1 109 ? 51.187 5.456 -19.892 1.00 47.12 109 LYS A CA 1
ATOM 882 C C . LYS A 1 109 ? 51.540 4.302 -20.844 1.00 47.12 109 LYS A C 1
ATOM 884 O O . LYS A 1 109 ? 52.120 4.502 -21.906 1.00 47.12 109 LYS A O 1
ATOM 889 N N . ARG A 1 110 ? 51.205 3.064 -20.472 1.00 55.97 110 ARG A N 1
ATOM 890 C CA . ARG A 1 110 ? 51.023 1.997 -21.453 1.00 55.97 110 ARG A CA 1
ATOM 891 C C . ARG A 1 110 ? 49.792 2.406 -22.248 1.00 55.97 110 ARG A C 1
ATOM 893 O O . ARG A 1 110 ? 48.715 2.549 -21.672 1.00 55.97 110 ARG A O 1
ATOM 900 N N . LYS A 1 111 ? 49.954 2.668 -23.548 1.00 51.47 111 LYS A N 1
ATOM 901 C CA . LYS A 1 111 ? 48.820 2.773 -24.472 1.00 51.47 111 LYS A CA 1
ATOM 902 C C . LYS A 1 111 ? 48.074 1.440 -24.389 1.00 51.47 111 LYS A C 1
ATOM 904 O O . LYS A 1 111 ? 48.476 0.482 -25.039 1.00 51.47 111 LYS A O 1
ATOM 909 N N . LYS A 1 112 ? 47.040 1.368 -23.546 1.00 55.03 112 LYS A N 1
ATOM 910 C CA . LYS A 1 112 ? 46.080 0.271 -23.584 1.00 55.03 112 LYS A CA 1
ATOM 911 C C . LYS A 1 112 ? 45.399 0.370 -24.946 1.00 55.03 112 LYS A C 1
ATOM 913 O O . LYS A 1 112 ? 44.757 1.367 -25.272 1.00 55.03 112 LYS A O 1
ATOM 918 N N . ASN A 1 113 ? 45.666 -0.627 -25.771 1.00 62.19 113 ASN A N 1
ATOM 919 C CA . ASN A 1 113 ? 44.904 -0.983 -26.954 1.00 62.19 113 ASN A CA 1
ATOM 920 C C . ASN A 1 113 ? 43.394 -0.885 -26.661 1.00 62.19 113 ASN A C 1
ATOM 922 O O . ASN A 1 113 ? 42.921 -1.224 -25.578 1.00 62.19 113 ASN A O 1
ATOM 926 N N . SER A 1 114 ? 42.634 -0.395 -27.644 1.00 65.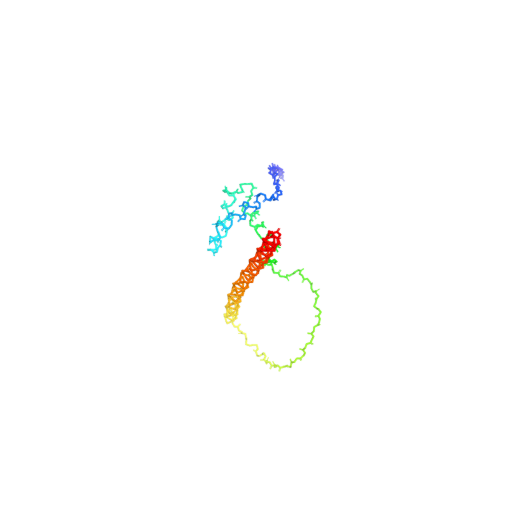19 114 SER A N 1
ATOM 927 C CA . SER A 1 114 ? 41.193 -0.107 -27.540 1.00 65.19 114 SER A CA 1
ATOM 928 C C . SER A 1 114 ? 40.354 -1.270 -26.991 1.00 65.19 114 SER A C 1
ATOM 930 O O . SER A 1 114 ? 39.270 -1.034 -26.468 1.00 65.19 114 SER A O 1
ATOM 932 N N . VAL A 1 115 ? 40.835 -2.507 -27.121 1.00 62.62 115 VAL A N 1
ATOM 933 C CA . VAL A 1 115 ? 40.152 -3.726 -26.676 1.00 62.62 115 VAL A CA 1
ATOM 934 C C . VAL A 1 115 ? 40.235 -3.893 -25.155 1.00 62.62 115 VAL A C 1
ATOM 936 O O . VAL A 1 115 ? 39.193 -4.043 -24.524 1.00 62.62 115 VAL A O 1
ATOM 939 N N . GLU A 1 116 ? 41.416 -3.754 -24.539 1.00 63.34 116 GLU A N 1
ATOM 940 C CA . GLU A 1 116 ? 41.571 -3.762 -23.071 1.00 63.34 116 GLU A CA 1
ATOM 941 C C . GLU A 1 116 ? 40.704 -2.685 -22.398 1.00 63.34 116 GLU A C 1
ATOM 943 O O . GLU A 1 116 ? 40.082 -2.927 -21.366 1.00 63.34 116 GLU A O 1
ATOM 948 N N . SER A 1 117 ? 40.608 -1.499 -23.011 1.00 76.62 117 SER A N 1
ATOM 949 C CA . SER A 1 117 ? 39.763 -0.414 -22.499 1.00 76.62 117 SER A CA 1
ATOM 950 C C . SER A 1 117 ? 38.267 -0.745 -22.546 1.00 76.62 117 SER A C 1
ATOM 952 O O . SER A 1 117 ? 37.519 -0.281 -21.688 1.00 76.62 117 SER A O 1
ATOM 954 N N . LEU A 1 118 ? 37.810 -1.517 -23.537 1.00 81.06 118 LEU A N 1
ATOM 955 C CA . LEU A 1 118 ? 36.412 -1.944 -23.638 1.00 81.06 118 LEU A CA 1
ATOM 956 C C . LEU A 1 118 ? 36.084 -3.039 -22.620 1.00 81.06 118 LEU A C 1
ATOM 958 O O . LEU A 1 118 ? 34.994 -3.026 -22.051 1.00 81.06 118 LEU A O 1
ATOM 962 N N . VAL A 1 119 ? 37.030 -3.940 -22.345 1.00 82.31 119 VAL A N 1
ATOM 963 C CA . VAL A 1 119 ? 36.888 -4.976 -21.310 1.00 82.31 119 VAL A CA 1
ATOM 964 C C . VAL A 1 119 ? 36.728 -4.344 -19.923 1.00 82.31 119 VAL A C 1
ATOM 966 O O . VAL A 1 119 ? 35.815 -4.718 -19.187 1.00 82.31 119 VAL A O 1
ATOM 969 N N . ASP A 1 120 ? 37.533 -3.328 -19.594 1.00 85.62 120 ASP A N 1
ATOM 970 C CA . ASP A 1 120 ? 37.425 -2.587 -18.328 1.00 85.62 120 ASP A CA 1
ATOM 971 C C . ASP A 1 120 ? 36.047 -1.897 -18.186 1.00 85.62 120 ASP A C 1
ATOM 973 O O . ASP A 1 120 ? 35.418 -1.946 -17.124 1.00 85.62 120 ASP A O 1
ATOM 977 N N . VAL A 1 121 ? 35.525 -1.298 -19.264 1.00 84.06 121 VAL A N 1
ATOM 978 C CA . VAL A 1 121 ? 34.178 -0.691 -19.283 1.00 84.06 121 VAL A CA 1
ATOM 979 C C . VAL A 1 121 ? 33.090 -1.751 -19.111 1.00 84.06 121 VAL A C 1
ATOM 981 O O . VAL A 1 121 ? 32.156 -1.560 -18.333 1.00 84.06 121 VAL A O 1
ATOM 984 N N . MET A 1 122 ? 33.211 -2.888 -19.793 1.00 85.81 122 MET A N 1
ATOM 985 C CA . MET A 1 122 ? 32.230 -3.971 -19.732 1.00 85.81 122 MET A CA 1
ATOM 986 C C . MET A 1 122 ? 32.171 -4.606 -18.338 1.00 85.81 122 MET A C 1
ATOM 988 O O . MET A 1 122 ? 31.081 -4.848 -17.817 1.00 85.81 122 MET A O 1
ATOM 992 N N . ASN A 1 123 ? 33.325 -4.790 -17.696 1.00 88.56 123 ASN A N 1
ATOM 993 C CA . ASN A 1 123 ? 33.410 -5.279 -16.323 1.00 88.56 123 ASN A CA 1
ATOM 994 C C . ASN A 1 123 ? 32.769 -4.306 -15.327 1.00 88.56 123 ASN A C 1
ATOM 996 O O . ASN A 1 123 ? 31.981 -4.739 -14.487 1.00 88.56 123 ASN A O 1
ATOM 1000 N N . ASN A 1 124 ? 33.017 -3.000 -15.461 1.00 88.19 124 ASN A N 1
ATOM 1001 C CA . ASN A 1 124 ? 32.360 -1.987 -14.630 1.00 88.19 124 ASN A CA 1
ATOM 1002 C C . ASN A 1 124 ? 30.838 -1.984 -14.819 1.00 88.19 124 ASN A C 1
ATOM 1004 O O . ASN A 1 124 ? 30.094 -1.985 -13.841 1.00 88.19 124 ASN A O 1
ATOM 1008 N N . ILE A 1 125 ? 30.360 -2.054 -16.065 1.00 88.12 125 ILE A N 1
ATOM 1009 C CA . ILE A 1 125 ? 28.923 -2.136 -16.363 1.00 88.12 125 ILE A CA 1
ATOM 1010 C C . ILE A 1 125 ? 28.303 -3.372 -15.706 1.00 88.12 125 ILE A C 1
ATOM 1012 O O . ILE A 1 125 ? 27.227 -3.277 -15.117 1.00 88.12 125 ILE A O 1
ATOM 1016 N N . ASN A 1 126 ? 28.966 -4.525 -15.788 1.00 88.44 126 ASN A N 1
ATOM 1017 C CA . ASN A 1 126 ? 28.469 -5.763 -15.193 1.00 88.44 126 ASN A CA 1
ATOM 1018 C C . ASN A 1 126 ? 28.442 -5.687 -13.661 1.00 88.44 126 ASN A C 1
ATOM 1020 O O . ASN A 1 126 ? 27.434 -6.041 -13.052 1.00 88.44 126 ASN A O 1
ATOM 1024 N N . GLN A 1 127 ? 29.491 -5.148 -13.038 1.00 83.69 127 GLN A N 1
ATOM 1025 C CA . GLN A 1 127 ? 29.517 -4.912 -11.594 1.00 83.69 127 GLN A CA 1
ATOM 1026 C C . GLN A 1 127 ? 28.399 -3.958 -11.149 1.00 83.69 127 GLN A C 1
ATOM 1028 O O . GLN A 1 127 ? 27.699 -4.246 -10.180 1.00 83.69 127 GLN A O 1
ATOM 1033 N N . SER A 1 128 ? 28.181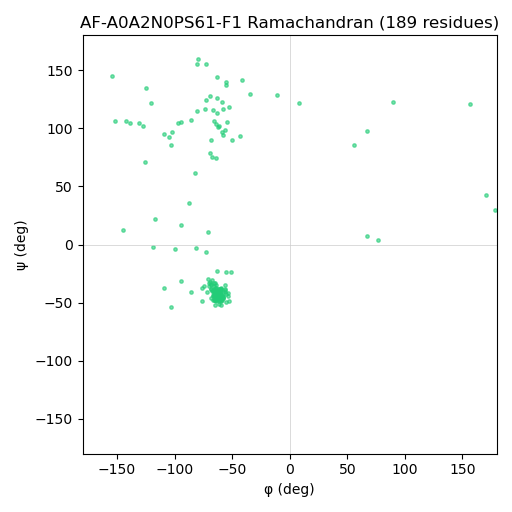 -2.852 -11.865 1.00 87.44 128 SER A N 1
ATOM 1034 C CA . SER A 1 128 ? 27.094 -1.910 -11.570 1.00 87.44 128 SER A CA 1
ATOM 1035 C C . SER A 1 128 ? 25.711 -2.538 -11.745 1.00 87.44 128 SER A C 1
ATOM 1037 O O . SER A 1 128 ? 24.830 -2.302 -10.922 1.00 87.44 128 SER A O 1
ATOM 1039 N N . LYS A 1 129 ? 25.513 -3.367 -12.778 1.00 86.19 129 LYS A N 1
ATOM 1040 C CA . LYS A 1 129 ? 24.254 -4.099 -12.991 1.00 86.19 129 LYS A CA 1
ATOM 1041 C C . LYS A 1 129 ? 23.957 -5.074 -11.854 1.00 86.19 129 LYS A C 1
ATOM 1043 O O . LYS A 1 129 ? 22.817 -5.123 -11.400 1.00 86.19 129 LYS A O 1
ATOM 1048 N N . ASN A 1 130 ? 24.965 -5.800 -11.375 1.00 86.62 130 ASN A N 1
ATOM 1049 C CA . ASN A 1 130 ? 24.800 -6.734 -10.262 1.00 86.62 130 ASN A CA 1
ATOM 1050 C C . ASN A 1 130 ? 24.444 -5.998 -8.964 1.00 86.62 130 ASN A C 1
ATOM 1052 O O . ASN A 1 130 ? 23.459 -6.348 -8.321 1.00 86.62 130 ASN A O 1
ATOM 1056 N N . LYS A 1 131 ? 25.149 -4.903 -8.648 1.00 90.75 131 LYS A N 1
ATOM 1057 C CA . LYS A 1 131 ? 24.830 -4.050 -7.488 1.00 90.75 131 LYS A CA 1
ATOM 1058 C C . LYS A 1 131 ? 23.407 -3.489 -7.548 1.00 90.75 131 LYS A C 1
ATOM 1060 O O . LYS A 1 131 ? 22.710 -3.460 -6.539 1.00 90.75 131 LYS A O 1
ATOM 1065 N N . LEU A 1 132 ? 22.954 -3.066 -8.730 1.00 90.50 132 LEU A N 1
ATOM 1066 C CA . LEU A 1 132 ? 21.588 -2.569 -8.916 1.00 90.50 132 LEU A CA 1
ATOM 1067 C C . LEU A 1 132 ? 20.544 -3.672 -8.691 1.00 90.50 132 LEU A C 1
ATOM 1069 O O . LEU A 1 132 ? 19.492 -3.416 -8.108 1.00 90.50 132 LEU A O 1
ATOM 1073 N N . ALA A 1 133 ? 20.824 -4.895 -9.148 1.00 88.75 133 ALA A N 1
ATOM 1074 C CA . ALA A 1 133 ? 19.944 -6.036 -8.926 1.00 88.75 133 ALA A CA 1
ATOM 1075 C C . ALA A 1 133 ? 19.839 -6.380 -7.432 1.00 88.75 133 ALA A C 1
ATOM 1077 O O . ALA A 1 133 ? 18.729 -6.534 -6.929 1.00 88.75 133 ALA A O 1
ATOM 1078 N N . GLU A 1 134 ? 20.962 -6.420 -6.711 1.00 88.94 134 GLU A N 1
ATOM 1079 C CA . GLU A 1 134 ? 20.994 -6.640 -5.258 1.00 88.94 134 GLU A CA 1
ATOM 1080 C C . GLU A 1 134 ? 20.191 -5.575 -4.499 1.00 88.94 134 GLU A C 1
ATOM 1082 O O . GLU A 1 134 ? 19.324 -5.915 -3.696 1.00 88.94 134 GLU A O 1
ATOM 1087 N N . GLN A 1 135 ? 20.394 -4.291 -4.814 1.00 92.75 135 GLN A N 1
ATOM 1088 C CA . GLN A 1 135 ? 19.623 -3.195 -4.213 1.00 92.75 135 GLN A CA 1
ATOM 1089 C C . GLN A 1 135 ? 18.122 -3.315 -4.487 1.00 92.75 135 GLN A C 1
ATOM 1091 O O . GLN A 1 135 ? 17.307 -3.022 -3.612 1.00 92.75 135 GLN A O 1
ATOM 1096 N N . LYS A 1 136 ? 17.740 -3.755 -5.692 1.00 92.62 136 LYS A N 1
ATOM 1097 C CA . LYS A 1 136 ? 16.333 -3.969 -6.038 1.00 92.62 136 LYS A CA 1
ATOM 1098 C C . LYS A 1 136 ? 15.716 -5.076 -5.182 1.00 92.62 136 LYS A C 1
ATOM 1100 O O . LYS A 1 136 ? 14.619 -4.881 -4.668 1.00 92.62 136 LYS A O 1
ATOM 1105 N N . PHE A 1 137 ? 16.411 -6.201 -5.013 1.00 90.44 137 PHE A N 1
ATOM 1106 C CA . PHE A 1 137 ? 15.938 -7.292 -4.159 1.00 90.44 137 PHE A CA 1
ATOM 1107 C C . PHE A 1 137 ? 15.829 -6.875 -2.695 1.00 90.44 137 PHE A C 1
ATOM 1109 O O . PHE A 1 137 ? 14.846 -7.213 -2.039 1.00 90.44 137 PHE A O 1
ATOM 1116 N N . GLU A 1 138 ? 16.794 -6.110 -2.190 1.00 93.56 138 GLU A N 1
ATOM 1117 C CA . GLU A 1 138 ? 16.754 -5.646 -0.805 1.00 93.56 138 GLU A CA 1
ATOM 1118 C C . GLU A 1 138 ? 15.588 -4.681 -0.562 1.00 93.56 138 GLU A C 1
ATOM 1120 O O . GLU A 1 138 ? 14.865 -4.810 0.424 1.00 93.56 138 GLU A O 1
ATOM 1125 N N . LEU A 1 139 ? 15.320 -3.786 -1.513 1.00 94.38 139 LEU A N 1
ATOM 1126 C CA . LEU A 1 139 ? 14.180 -2.874 -1.448 1.00 94.38 139 LEU A CA 1
ATOM 1127 C C . LEU A 1 139 ? 12.832 -3.614 -1.530 1.00 94.38 139 LEU A C 1
ATOM 1129 O O . LEU A 1 139 ? 11.870 -3.220 -0.872 1.00 94.38 139 LEU A O 1
ATOM 1133 N N . GLU A 1 140 ? 12.752 -4.694 -2.311 1.00 92.12 140 GLU A N 1
ATOM 1134 C CA . GLU A 1 140 ? 11.581 -5.583 -2.360 1.00 92.12 140 GLU A CA 1
ATOM 1135 C C . GLU A 1 140 ? 11.349 -6.268 -1.000 1.00 92.12 140 GLU A C 1
ATOM 1137 O O . GLU A 1 140 ? 10.232 -6.267 -0.476 1.00 92.12 140 GLU A O 1
ATOM 1142 N N . ARG A 1 141 ? 12.420 -6.788 -0.385 1.00 93.75 141 ARG A N 1
ATOM 1143 C CA . ARG A 1 141 ? 12.388 -7.413 0.944 1.00 93.75 141 ARG A CA 1
ATOM 1144 C C . ARG A 1 141 ? 11.934 -6.422 2.016 1.00 93.75 141 ARG A C 1
ATOM 1146 O O . ARG A 1 141 ? 11.075 -6.743 2.833 1.00 93.75 141 ARG A O 1
ATOM 1153 N N . GLU A 1 142 ? 12.478 -5.206 1.997 1.00 95.12 142 GLU A N 1
ATOM 1154 C CA . GLU A 1 142 ? 12.136 -4.161 2.961 1.00 95.12 142 GLU A CA 1
ATOM 1155 C C . GLU A 1 142 ? 10.663 -3.739 2.842 1.00 95.12 142 GLU A C 1
ATOM 1157 O O . GLU A 1 142 ? 9.983 -3.583 3.857 1.00 95.12 142 GLU A O 1
ATOM 1162 N N . LYS A 1 143 ? 10.143 -3.606 1.614 1.00 94.31 143 LYS A N 1
ATOM 1163 C CA . LYS A 1 143 ? 8.718 -3.333 1.370 1.00 94.31 143 LYS A CA 1
ATOM 1164 C C . LYS A 1 143 ? 7.824 -4.424 1.941 1.00 94.31 143 LYS A C 1
ATOM 1166 O O . LYS A 1 143 ? 6.882 -4.105 2.658 1.00 94.31 143 LYS A O 1
ATOM 1171 N N . MET A 1 144 ? 8.140 -5.687 1.660 1.00 95.50 144 MET A N 1
ATOM 1172 C CA . MET A 1 144 ? 7.390 -6.829 2.187 1.00 95.50 144 MET A CA 1
ATOM 1173 C C . MET A 1 144 ? 7.374 -6.825 3.719 1.00 95.50 144 MET A C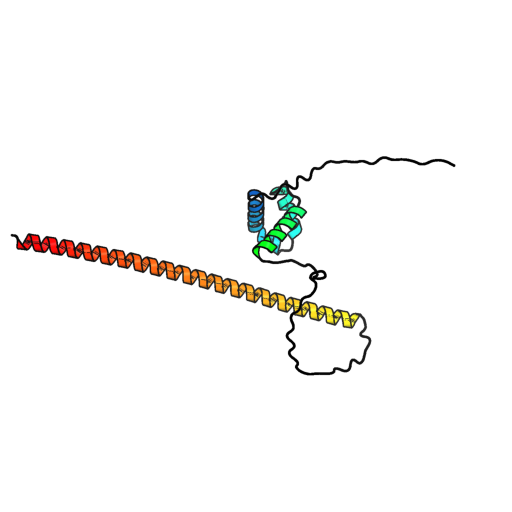 1
ATOM 1175 O O . MET A 1 144 ? 6.327 -7.012 4.331 1.00 95.50 144 MET A O 1
ATOM 1179 N N . ASN A 1 145 ? 8.521 -6.559 4.345 1.00 95.81 145 ASN A N 1
ATOM 1180 C CA . ASN A 1 145 ? 8.625 -6.542 5.799 1.00 95.81 145 ASN A CA 1
ATOM 1181 C C . ASN A 1 145 ? 7.841 -5.376 6.430 1.00 95.81 145 ASN A C 1
ATOM 1183 O O . ASN A 1 145 ? 7.173 -5.555 7.448 1.00 95.81 145 ASN A O 1
ATOM 1187 N N . LYS A 1 146 ? 7.884 -4.186 5.813 1.00 97.38 146 LYS A N 1
ATOM 1188 C CA . LYS A 1 146 ? 7.079 -3.028 6.239 1.00 97.38 146 LYS A CA 1
ATOM 1189 C C . LYS A 1 146 ? 5.585 -3.311 6.115 1.00 97.38 146 LYS A C 1
ATOM 1191 O O . LYS A 1 146 ? 4.846 -3.015 7.047 1.00 97.38 146 LYS A O 1
ATOM 1196 N N . GLU A 1 147 ? 5.161 -3.911 5.008 1.00 96.06 147 GLU A N 1
ATOM 1197 C CA . GLU A 1 147 ? 3.763 -4.282 4.779 1.00 96.06 147 GLU A CA 1
ATOM 1198 C C . GLU A 1 147 ? 3.275 -5.294 5.821 1.00 96.06 147 GLU A C 1
ATOM 1200 O O . GLU A 1 147 ? 2.250 -5.076 6.463 1.00 96.06 147 GLU A O 1
ATOM 1205 N N . TYR A 1 148 ? 4.049 -6.353 6.071 1.00 96.25 148 TYR A N 1
ATOM 1206 C CA . TYR A 1 148 ? 3.728 -7.334 7.108 1.00 96.25 148 TYR A CA 1
ATOM 1207 C C . TYR A 1 148 ? 3.599 -6.685 8.491 1.00 96.25 148 TYR A C 1
ATOM 1209 O O . TYR A 1 148 ? 2.632 -6.931 9.215 1.00 96.25 148 TYR A O 1
ATOM 1217 N N . LYS A 1 149 ? 4.545 -5.807 8.845 1.00 97.56 149 LYS A N 1
ATOM 1218 C CA . LYS A 1 149 ? 4.512 -5.081 10.114 1.00 97.56 149 LYS A CA 1
ATOM 1219 C C . LYS A 1 149 ? 3.245 -4.229 10.236 1.00 97.56 149 LYS A C 1
ATOM 1221 O O . LYS A 1 149 ? 2.546 -4.346 11.239 1.00 97.56 149 LYS A O 1
ATOM 1226 N N . LEU A 1 150 ? 2.900 -3.458 9.206 1.00 97.69 150 LEU A N 1
ATOM 1227 C CA . LEU A 1 150 ? 1.680 -2.646 9.193 1.00 97.69 150 LEU A CA 1
ATOM 1228 C C . LEU A 1 150 ? 0.412 -3.497 9.338 1.00 97.69 150 LEU A C 1
ATOM 1230 O O . LEU A 1 150 ? -0.485 -3.137 10.100 1.00 97.69 150 LEU A O 1
ATOM 1234 N N . GLN A 1 151 ? 0.337 -4.639 8.651 1.00 95.56 151 GLN A N 1
ATOM 1235 C CA . GLN A 1 151 ? -0.797 -5.558 8.785 1.00 95.56 151 GLN A CA 1
ATOM 1236 C C . GLN A 1 151 ? -0.911 -6.121 10.204 1.00 95.56 151 GLN A C 1
ATOM 1238 O O . GLN A 1 151 ? -2.011 -6.165 10.755 1.00 95.56 151 GLN A O 1
ATOM 1243 N N . SER A 1 152 ? 0.214 -6.495 10.817 1.00 94.19 152 SER A N 1
ATOM 1244 C CA . SER A 1 152 ? 0.228 -7.000 12.191 1.00 94.19 152 SER A CA 1
ATOM 1245 C C . SER A 1 152 ? -0.204 -5.942 13.213 1.00 94.19 152 SER A C 1
ATOM 1247 O O . SER A 1 152 ? -1.037 -6.226 14.069 1.00 94.19 152 SER A O 1
ATOM 1249 N N . GLU A 1 153 ? 0.278 -4.702 13.080 1.00 97.19 153 GLU A N 1
ATOM 1250 C CA . GLU A 1 153 ? -0.104 -3.584 13.951 1.00 97.19 153 GLU A CA 1
ATOM 1251 C C . GLU A 1 153 ? -1.593 -3.255 13.809 1.00 97.19 153 GLU A C 1
ATOM 1253 O O . GLU A 1 153 ? -2.288 -3.056 14.805 1.00 97.19 153 GLU A O 1
ATOM 1258 N N . ARG A 1 154 ? -2.116 -3.260 12.576 1.00 96.94 154 ARG A N 1
ATOM 1259 C CA . ARG A 1 154 ? -3.542 -3.037 12.314 1.00 96.94 154 ARG A CA 1
ATOM 1260 C C . ARG A 1 154 ? -4.416 -4.087 13.000 1.00 96.94 154 ARG A C 1
ATOM 1262 O O . ARG A 1 154 ? -5.437 -3.731 13.586 1.00 96.94 154 ARG A O 1
ATOM 1269 N N . LEU A 1 155 ? -4.023 -5.357 12.923 1.00 96.88 155 LEU A N 1
ATOM 1270 C CA . LEU A 1 155 ? -4.769 -6.456 13.528 1.00 96.88 155 LEU A CA 1
ATOM 1271 C C . LEU A 1 155 ? -4.733 -6.394 15.062 1.00 96.88 155 LEU A C 1
ATOM 1273 O O . LEU A 1 155 ? -5.751 -6.635 15.706 1.00 96.88 155 LEU A O 1
ATOM 1277 N N . GLU A 1 156 ? -3.597 -6.013 15.648 1.00 97.69 156 GLU A N 1
ATOM 1278 C CA . GLU A 1 156 ? -3.474 -5.830 17.099 1.00 97.69 156 GLU A CA 1
ATOM 1279 C C . GLU A 1 156 ? -4.361 -4.680 17.605 1.00 97.69 156 GLU A C 1
ATOM 1281 O O . GLU A 1 156 ? -5.064 -4.833 18.603 1.00 97.69 156 GLU A O 1
ATOM 1286 N N . VAL A 1 157 ? -4.408 -3.554 16.885 1.00 97.94 157 VAL A N 1
ATOM 1287 C CA . VAL A 1 157 ? -5.299 -2.430 17.224 1.00 97.94 157 VAL A CA 1
ATOM 1288 C C . VAL A 1 157 ? -6.769 -2.841 17.143 1.00 97.94 157 VAL A C 1
ATOM 1290 O O . VAL A 1 157 ? -7.561 -2.507 18.026 1.00 97.94 157 VAL A O 1
ATOM 1293 N N . GLU A 1 158 ? -7.152 -3.575 16.098 1.00 97.50 158 GLU A N 1
ATOM 1294 C CA . GLU A 1 158 ? -8.519 -4.071 15.955 1.00 97.50 158 GLU A CA 1
ATOM 1295 C C . GLU A 1 158 ? -8.884 -5.018 17.103 1.00 97.50 158 GLU A C 1
ATOM 1297 O O . GLU A 1 158 ? -9.921 -4.836 17.739 1.00 97.50 158 GLU A O 1
ATOM 1302 N N . LYS A 1 159 ? -8.002 -5.963 17.445 1.00 97.56 159 LYS A N 1
ATOM 1303 C CA . LYS A 1 159 ? -8.176 -6.858 18.593 1.00 97.56 159 LYS A CA 1
ATOM 1304 C C . LYS A 1 159 ? -8.381 -6.083 19.898 1.00 97.56 159 LYS A C 1
ATOM 1306 O O . LYS A 1 159 ? -9.346 -6.355 20.606 1.00 97.56 159 LYS A O 1
ATOM 1311 N N . GLN A 1 160 ? -7.539 -5.095 20.197 1.00 97.44 160 GLN A N 1
ATOM 1312 C CA . GLN A 1 160 ? -7.679 -4.275 21.409 1.00 97.44 160 GLN A CA 1
ATOM 1313 C C . GLN A 1 160 ? -9.017 -3.533 21.457 1.00 97.44 160 GLN A C 1
ATOM 1315 O O . GLN A 1 160 ? -9.645 -3.444 22.513 1.00 97.44 160 GLN A O 1
ATOM 1320 N N . LYS A 1 161 ? -9.496 -3.041 20.310 1.00 97.88 161 LYS A N 1
ATOM 1321 C CA . LYS A 1 161 ? -10.816 -2.414 20.213 1.00 97.88 161 LYS A CA 1
ATOM 1322 C C . LYS A 1 161 ? -11.934 -3.399 20.568 1.00 97.88 161 LYS A C 1
ATOM 1324 O O . LYS A 1 161 ? -12.806 -3.053 21.363 1.00 97.88 161 LYS A O 1
ATOM 1329 N N . TRP A 1 162 ? -11.889 -4.621 20.035 1.00 97.69 162 TRP A N 1
ATOM 1330 C CA . TRP A 1 162 ? -12.857 -5.670 20.375 1.00 97.69 162 TRP A CA 1
ATOM 1331 C C . TRP A 1 162 ? -12.819 -6.036 21.861 1.00 97.69 162 TRP A C 1
ATOM 1333 O O . TRP A 1 162 ? -13.868 -6.218 22.477 1.00 97.69 162 TRP A O 1
ATOM 1343 N N . GLU A 1 163 ? -11.629 -6.127 22.458 1.00 97.81 163 GLU A N 1
ATOM 1344 C CA . GLU A 1 163 ? -11.480 -6.406 23.889 1.00 97.81 163 GLU A CA 1
ATOM 1345 C C . GLU A 1 163 ? -12.076 -5.289 24.748 1.00 97.81 163 GLU A C 1
ATOM 1347 O O . GLU A 1 163 ? -12.816 -5.578 25.688 1.00 97.81 163 GLU A O 1
ATOM 1352 N N . TYR A 1 164 ? -11.829 -4.028 24.387 1.00 98.06 164 TYR A N 1
ATOM 1353 C CA . TYR A 1 164 ? -12.424 -2.879 25.061 1.00 98.06 164 TYR A CA 1
ATOM 1354 C C . TYR A 1 164 ? -13.954 -2.885 24.961 1.00 98.06 164 TYR A C 1
ATOM 1356 O O . TYR A 1 164 ? -14.638 -2.738 25.972 1.00 98.06 164 TYR A O 1
ATOM 1364 N N . GLU A 1 165 ? -14.513 -3.086 23.766 1.00 97.81 165 GLU A N 1
ATOM 1365 C CA . GLU A 1 165 ? -15.968 -3.141 23.571 1.00 97.81 165 GLU A CA 1
ATOM 1366 C C . GLU A 1 165 ? -16.610 -4.296 24.351 1.00 97.81 165 GLU A C 1
ATOM 1368 O O . GLU A 1 165 ? -17.659 -4.115 24.977 1.00 97.81 165 GLU A O 1
ATOM 1373 N N . ARG A 1 166 ? -15.954 -5.461 24.376 1.00 97.56 166 ARG A N 1
ATOM 1374 C CA . ARG A 1 166 ? -16.373 -6.618 25.174 1.00 97.56 166 ARG A CA 1
ATOM 1375 C C . ARG A 1 166 ? -16.378 -6.298 26.669 1.00 97.56 166 ARG A C 1
ATOM 1377 O O . ARG A 1 166 ? -17.358 -6.607 27.339 1.00 97.56 166 ARG A O 1
ATOM 1384 N N . GLU A 1 167 ? -15.330 -5.658 27.183 1.00 97.94 167 GLU A N 1
ATOM 1385 C CA . GLU A 1 167 ? -15.237 -5.271 28.597 1.00 97.94 167 GLU A CA 1
ATOM 1386 C C . GLU A 1 167 ? -16.304 -4.229 28.970 1.00 97.94 167 GLU A C 1
ATOM 1388 O O . GLU A 1 167 ? -16.966 -4.328 30.001 1.00 97.94 167 GLU A O 1
ATOM 1393 N N . GLN A 1 168 ? -16.556 -3.259 28.085 1.00 97.25 168 GLN A N 1
ATOM 1394 C CA . GLN A 1 168 ? -17.641 -2.291 28.258 1.00 97.25 168 GLN A CA 1
ATOM 1395 C C . GLN A 1 168 ? -19.014 -2.974 28.311 1.00 97.25 168 GLN A C 1
ATOM 1397 O O . GLN A 1 168 ? -19.858 -2.604 29.129 1.00 97.25 168 GLN A O 1
ATOM 1402 N N . ALA A 1 169 ? -19.254 -3.969 27.455 1.00 97.81 169 ALA A N 1
ATOM 1403 C CA . ALA A 1 169 ? -20.487 -4.749 27.480 1.00 97.81 169 ALA A CA 1
ATOM 1404 C C . ALA A 1 169 ? -20.613 -5.572 28.772 1.00 97.81 169 ALA A C 1
ATOM 1406 O O . ALA A 1 169 ? -21.693 -5.597 29.366 1.00 97.81 169 ALA A O 1
ATOM 1407 N N . HIS A 1 170 ? -19.513 -6.174 29.234 1.00 98.00 170 HIS A N 1
ATOM 1408 C CA . HIS A 1 170 ? -19.462 -6.922 30.487 1.00 98.00 170 HIS A CA 1
ATOM 1409 C C . HIS A 1 170 ? -19.833 -6.036 31.684 1.00 98.00 170 HIS A C 1
ATOM 1411 O O . HIS A 1 170 ? -20.783 -6.346 32.400 1.00 98.00 170 HIS A O 1
ATOM 1417 N N . MET A 1 171 ? -19.185 -4.877 31.839 1.00 98.25 171 MET A N 1
ATOM 1418 C CA . MET A 1 171 ? -19.480 -3.942 32.933 1.00 98.25 171 MET A CA 1
ATOM 1419 C C . MET A 1 171 ? -20.931 -3.444 32.919 1.00 98.25 171 MET A C 1
ATOM 1421 O O . MET A 1 171 ? -21.564 -3.337 33.968 1.00 98.25 171 MET A O 1
ATOM 1425 N N . ARG A 1 172 ? -21.490 -3.142 31.738 1.00 97.75 172 ARG A N 1
ATOM 1426 C CA . ARG A 1 172 ? -22.899 -2.723 31.616 1.00 97.75 172 ARG A CA 1
ATOM 1427 C C . ARG A 1 172 ? -23.854 -3.828 32.042 1.00 97.75 172 ARG A C 1
ATOM 1429 O O . ARG A 1 172 ? -24.845 -3.548 32.713 1.00 97.75 172 ARG A O 1
ATOM 1436 N N . HIS A 1 173 ? -23.564 -5.062 31.638 1.00 98.06 173 HIS A N 1
ATOM 1437 C CA . HIS A 1 173 ? -24.354 -6.215 32.034 1.00 98.06 173 HIS A CA 1
ATOM 1438 C C . HIS A 1 173 ? -24.283 -6.432 33.547 1.00 98.06 173 HIS A C 1
ATOM 1440 O O . HIS A 1 173 ? -25.320 -6.541 34.193 1.00 98.06 173 HIS A O 1
ATOM 1446 N N . GLU A 1 174 ? -23.085 -6.407 34.128 1.00 98.19 174 GLU A N 1
ATOM 1447 C CA . GLU A 1 174 ? -22.884 -6.579 35.567 1.00 98.19 174 GLU A CA 1
ATOM 1448 C C . GLU A 1 174 ? -23.606 -5.499 36.387 1.00 98.19 174 GLU A C 1
ATOM 1450 O O . GLU A 1 174 ? -24.312 -5.817 37.346 1.00 98.19 174 GLU A O 1
ATOM 1455 N N . LEU A 1 175 ? -23.515 -4.230 35.971 1.00 98.19 175 LEU A N 1
ATOM 1456 C CA . LEU A 1 175 ? -24.225 -3.126 36.619 1.00 98.19 175 LEU A CA 1
ATOM 1457 C C . LEU A 1 175 ? -25.746 -3.325 36.574 1.00 98.19 175 LEU A C 1
ATOM 1459 O O . LEU A 1 175 ? -26.426 -3.137 37.584 1.00 98.19 175 LEU A O 1
ATOM 1463 N N . LEU A 1 176 ? -26.277 -3.734 35.418 1.00 98.12 176 LEU A N 1
ATOM 1464 C CA . LEU A 1 176 ? -27.699 -4.025 35.257 1.00 98.12 176 LEU A CA 1
ATOM 1465 C C . LEU A 1 176 ? -28.137 -5.167 36.183 1.00 98.12 176 LEU A C 1
ATOM 1467 O O . LEU A 1 176 ? -29.162 -5.051 36.854 1.00 98.12 176 LEU A O 1
ATOM 1471 N N . MET A 1 177 ? -27.348 -6.239 36.262 1.00 98.06 177 MET A N 1
ATOM 1472 C CA . MET A 1 177 ? -27.632 -7.372 37.142 1.00 98.06 177 MET A CA 1
ATOM 1473 C C . MET A 1 177 ? -27.648 -6.953 38.614 1.00 98.06 177 MET A C 1
ATOM 1475 O O . MET A 1 177 ? -28.601 -7.272 39.323 1.00 98.06 177 MET A O 1
ATOM 1479 N N . LYS A 1 178 ? -26.671 -6.155 39.063 1.00 98.06 178 LYS A N 1
ATOM 1480 C CA . LYS A 1 178 ? -26.641 -5.608 40.431 1.00 98.06 178 LYS A CA 1
ATOM 1481 C C . LYS A 1 178 ? -27.846 -4.721 40.735 1.00 98.06 178 LYS A C 1
ATOM 1483 O O . LYS A 1 178 ? -28.386 -4.764 41.840 1.00 98.06 178 LYS A O 1
ATOM 1488 N N . GLN A 1 179 ? -28.291 -3.932 39.761 1.00 97.38 179 GLN A N 1
ATOM 1489 C CA . GLN A 1 17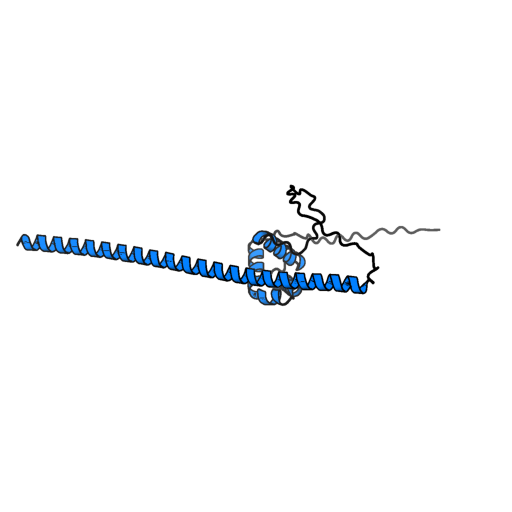9 ? -29.470 -3.086 39.913 1.00 97.38 179 GLN A CA 1
ATOM 1490 C C . GLN A 1 179 ? -30.756 -3.916 40.048 1.00 97.38 179 GLN A C 1
ATOM 1492 O O . GLN A 1 179 ? -31.602 -3.592 40.882 1.00 97.38 179 GLN A O 1
ATOM 1497 N N . ILE A 1 180 ? -30.880 -5.007 39.288 1.00 97.19 180 ILE A N 1
ATOM 1498 C CA . ILE A 1 180 ? -31.995 -5.957 39.401 1.00 97.19 180 ILE A CA 1
ATOM 1499 C C . ILE A 1 180 ? -31.965 -6.676 40.759 1.00 97.19 180 ILE A C 1
ATOM 1501 O O . ILE A 1 180 ? -32.985 -6.713 41.445 1.00 97.19 180 ILE A O 1
ATOM 1505 N N . GLU A 1 181 ? -30.807 -7.194 41.186 1.00 96.62 181 GLU A N 1
ATOM 1506 C CA . GLU A 1 181 ? -30.627 -7.832 42.503 1.00 96.62 181 GLU A CA 1
ATOM 1507 C C . GLU A 1 181 ? -31.079 -6.905 43.640 1.00 96.62 181 GLU A C 1
ATOM 1509 O O . GLU A 1 181 ? -31.812 -7.319 44.540 1.00 96.62 181 GLU A O 1
ATOM 1514 N 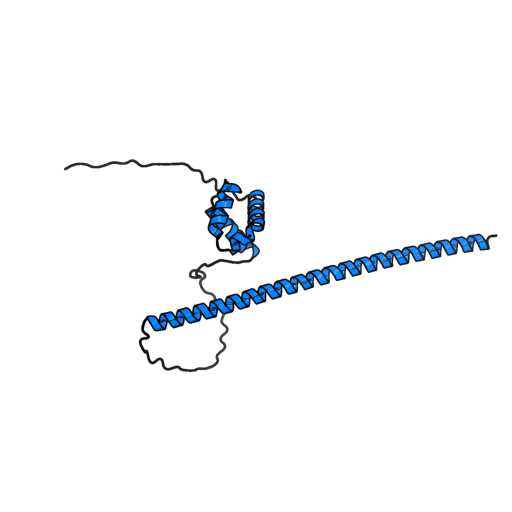N . LEU A 1 182 ? -30.695 -5.626 43.568 1.00 96.69 182 LEU A N 1
ATOM 1515 C CA . LEU A 1 182 ? -31.089 -4.621 44.550 1.00 96.69 182 LEU A CA 1
ATOM 1516 C C . LEU A 1 182 ? -32.607 -4.391 44.561 1.00 96.69 182 LEU A C 1
ATOM 1518 O O . LEU A 1 182 ? -33.207 -4.326 45.635 1.00 96.69 182 LEU A O 1
ATOM 1522 N N . GLN A 1 183 ? -33.236 -4.280 43.388 1.00 95.81 183 GLN A N 1
ATOM 1523 C CA . GLN A 1 183 ? -34.689 -4.112 43.281 1.00 95.81 183 GLN A CA 1
ATOM 1524 C C . GLN A 1 183 ? -35.447 -5.301 43.883 1.00 95.81 183 GLN A C 1
ATOM 1526 O O . GLN A 1 183 ? -36.424 -5.094 44.609 1.00 95.81 183 GLN A O 1
ATOM 1531 N N . ILE A 1 184 ? -34.979 -6.528 43.632 1.00 95.31 184 ILE A N 1
ATOM 1532 C CA . ILE A 1 184 ? -35.558 -7.758 44.191 1.00 95.31 184 ILE A CA 1
ATOM 1533 C C . ILE A 1 184 ? -35.418 -7.772 45.719 1.00 95.31 184 ILE A C 1
ATOM 1535 O O . ILE A 1 184 ? -36.406 -7.968 46.426 1.00 95.31 184 ILE A O 1
ATOM 1539 N N . ALA A 1 185 ? -34.227 -7.486 46.251 1.00 95.06 185 ALA A N 1
ATOM 1540 C CA . ALA A 1 185 ? -33.999 -7.457 47.697 1.00 95.06 185 ALA A CA 1
ATOM 1541 C C . ALA A 1 185 ? -34.875 -6.404 48.405 1.00 95.06 185 ALA A C 1
ATOM 1543 O O . ALA A 1 185 ? -35.398 -6.637 49.496 1.00 95.06 185 ALA A O 1
ATOM 1544 N N . GLN A 1 186 ? -35.079 -5.242 47.778 1.00 92.56 186 GLN A N 1
ATOM 1545 C CA . GLN A 1 186 ? -35.950 -4.188 48.306 1.00 92.56 186 GLN A CA 1
ATOM 1546 C C . GLN A 1 186 ? -37.435 -4.558 48.284 1.00 92.56 186 GLN A C 1
ATOM 1548 O O . GLN A 1 186 ? -38.181 -4.092 49.144 1.00 92.56 186 GLN A O 1
ATOM 1553 N N . THR A 1 187 ? -37.883 -5.344 47.304 1.00 90.12 187 THR A N 1
ATOM 1554 C CA . THR A 1 187 ? -39.274 -5.815 47.248 1.00 90.12 187 THR A CA 1
ATOM 1555 C C . THR A 1 187 ? -39.523 -6.940 48.246 1.00 90.12 187 THR A C 1
ATOM 1557 O O . THR A 1 187 ? -40.562 -6.934 48.897 1.00 90.12 187 THR A O 1
ATOM 1560 N N . GLN A 1 188 ? -38.556 -7.838 48.438 1.00 86.25 188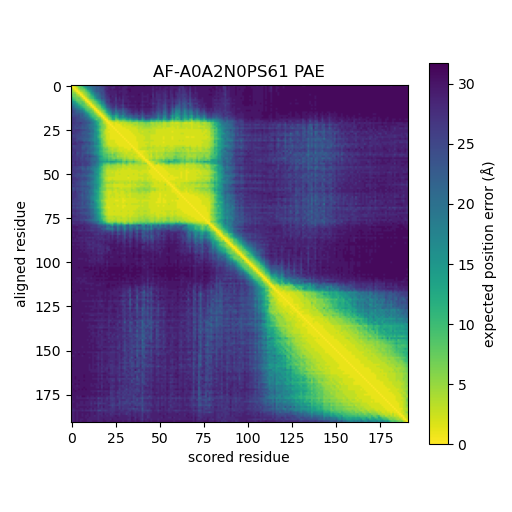 GLN A N 1
ATOM 1561 C CA . GLN A 1 188 ? -38.638 -8.925 49.419 1.00 86.25 188 GLN A CA 1
ATOM 1562 C C . GLN A 1 188 ? -38.609 -8.426 50.871 1.00 86.25 188 GLN A C 1
ATOM 1564 O O . GLN A 1 188 ? -39.365 -8.927 51.688 1.00 86.25 188 GLN A O 1
ATOM 1569 N N . ASN A 1 189 ? -37.815 -7.398 51.193 1.00 77.88 189 ASN A N 1
ATOM 1570 C CA . ASN A 1 189 ? -37.773 -6.807 52.543 1.00 77.88 189 ASN A CA 1
ATOM 1571 C C . ASN A 1 189 ? -39.009 -5.956 52.910 1.00 77.88 189 ASN A C 1
ATOM 1573 O O . ASN A 1 189 ? -39.095 -5.457 54.030 1.00 77.88 189 ASN A O 1
ATOM 1577 N N . LYS A 1 190 ? -39.928 -5.715 51.965 1.00 69.31 190 LYS A N 1
ATOM 1578 C CA . LYS A 1 190 ? -41.172 -4.951 52.182 1.00 69.31 190 LYS A CA 1
ATOM 1579 C C . LYS A 1 190 ? -42.409 -5.841 52.379 1.00 69.31 190 LYS A C 1
ATOM 1581 O O . LYS A 1 190 ? -43.488 -5.290 52.594 1.00 69.31 190 LYS A O 1
ATOM 1586 N N . GLN A 1 191 ? -42.262 -7.162 52.266 1.00 53.56 191 GLN A N 1
ATOM 1587 C CA . GLN A 1 191 ? -43.281 -8.168 52.593 1.00 53.56 191 GLN A CA 1
ATOM 1588 C C . GLN A 1 191 ? -43.028 -8.733 53.988 1.00 53.56 191 GLN A C 1
ATOM 1590 O O . GLN A 1 191 ? -44.034 -9.039 54.662 1.00 53.56 191 GLN A O 1
#

Solvent-accessible surface area (backbone atoms only — not comparable to full-atom values): 11850 Å² total; per-residue (Å²): 135,84,89,81,89,77,88,85,78,88,72,83,75,85,70,79,74,69,74,68,73,87,46,68,70,61,50,50,57,50,49,54,52,49,61,80,41,42,69,52,50,72,72,70,42,49,69,59,53,31,42,47,41,19,70,75,73,41,67,94,39,52,33,68,55,47,50,54,49,53,50,52,50,42,31,73,76,68,70,50,74,88,81,73,84,81,85,80,75,77,85,85,80,84,83,80,88,78,90,79,82,88,82,88,74,80,78,76,83,69,83,72,53,75,62,63,57,47,51,56,51,51,52,51,51,50,54,53,50,52,54,51,51,52,54,51,52,51,54,52,52,51,51,54,52,51,52,52,50,52,53,52,53,52,51,51,55,52,50,52,50,53,53,50,54,49,50,55,52,48,53,54,49,52,52,52,50,54,53,50,54,49,52,52,52,58,55,61,77,72,110

Mean predicted aligned error: 21.03 Å

Organism: NCBI:txid588596

Radius of gyration: 35.32 Å; Cα contacts (8 Å, |Δi|>4): 40; chains: 1; bounding box: 97×41×123 Å

pLDDT: mean 76.9, std 22.26, range [32.22, 98.25]

Sequence (191 aa):
NENGKKQSGKRKVSELQFTERWSDEKTDKLLSYLEDNYEKLQQGKKAAVYNSISTEVIKTKTSASIKGRVQRLLVKIFGYRENINPSFLSNDSTEFISDEEEKKVKNTKRKKNSVESLVDVMNNINQSKNKLAEQKFELEREKMNKEYKLQSERLEVEKQKWEYEREQAHMRHELLMKQIELQIAQTQNKQ

Secondary structure (DSSP, 8-state):
-------------------PPPPHHHHHHHHHHHHHTHHHHHTT-HHHHHHHIIIII-TTS-HHHHHHHHHHHHHHHH---S----SS-------------------------HHHHHHHHHHHHHHHHHHHHHHHHHHHHHHHHHHHHHHHHHHHHHHHHHHHHHHHHHHHHHHHHHHHHHHHHHHHTT-

Foldseek 3Di:
DDDDDDDDDPDPPDPPCPVPPDDPVLVVLLVVLCVVCVVCVVVVVLQVSLCCCCVPGVVSDHSVRSVVVVQVVCCVPPVDDPDDDPPDPDDDDDDDDDDDDDDDDPPPPPPPDPVVVVVVVVVVVVVVVVVVVVVVVVVVVVVVVVVVVVVVVVVVVVVVVVVVVVVVVVVVVVVVVVVVVVVVVVVVVVD